Protein AF-A0A6V7XQP7-F1 (afdb_monomer)

InterPro domains:
  IPR001628 Zinc finger, nuclear hormone receptor-type [PF00105] (13-81)
  IPR001628 Zinc finger, nuclear hormone receptor-type [PR00047] (14-30)
  IPR001628 Zinc finger, nuclear hormone receptor-type [PR00047] (30-45)
  IPR001628 Zinc finger, nuclear hormone receptor-type [PR00047] (64-72)
  IPR001628 Zinc finger, nuclear hormone receptor-type [PR00047] (72-80)
  IPR001628 Zinc finger, nuclear hormone receptor-type [PS51030] (11-87)
  IPR001628 Zinc finger, nuclear hormone receptor-type [SM00399] (11-83)
  IPR013088 Zinc finger, NHR/GATA-type [G3DSA:3.30.50.10] (9-111)
  IPR051152 Caenorhabditis elegans Orphan Nuclear Receptors [PTHR45680] (12-118)

Mean predicted aligned error: 12.58 Å

Structure (mmCIF, N/CA/C/O backbone):
data_AF-A0A6V7XQP7-F1
#
_entry.id   AF-A0A6V7XQP7-F1
#
loop_
_atom_site.group_PDB
_atom_site.id
_atom_site.type_symbol
_atom_site.label_atom_id
_atom_site.label_alt_id
_atom_site.label_comp_id
_atom_site.label_asym_id
_atom_site.label_entity_id
_atom_site.label_seq_id
_atom_site.pdbx_PDB_ins_code
_atom_site.Cartn_x
_atom_site.Cartn_y
_atom_site.Cartn_z
_atom_site.occupancy
_atom_site.B_iso_or_equiv
_atom_site.auth_seq_id
_atom_site.auth_comp_id
_atom_site.auth_asym_id
_atom_site.auth_atom_id
_atom_site.pdbx_PDB_model_num
ATOM 1 N N . MET A 1 1 ? 4.198 11.825 -4.008 1.00 44.78 1 MET A N 1
ATOM 2 C CA . MET A 1 1 ? 3.614 10.582 -4.554 1.00 44.78 1 MET A CA 1
ATOM 3 C C . MET A 1 1 ? 2.099 10.702 -4.548 1.00 44.78 1 MET A C 1
ATOM 5 O O . MET A 1 1 ? 1.483 10.599 -3.492 1.00 44.78 1 MET A O 1
ATOM 9 N N . SER A 1 2 ? 1.508 11.013 -5.698 1.00 54.91 2 SER A N 1
ATOM 10 C CA . SER A 1 2 ? 0.067 10.902 -5.928 1.00 54.91 2 SER A CA 1
ATOM 11 C C . SER A 1 2 ? -0.255 9.431 -6.179 1.00 54.91 2 SER A C 1
ATOM 13 O O . SER A 1 2 ? 0.258 8.832 -7.117 1.00 54.91 2 SER A O 1
ATOM 15 N N . TYR A 1 3 ? -1.068 8.826 -5.320 1.00 63.38 3 TYR A N 1
ATOM 16 C CA . TYR A 1 3 ? -1.562 7.476 -5.567 1.00 63.38 3 TYR A CA 1
ATOM 17 C C . TYR A 1 3 ? -2.618 7.536 -6.674 1.00 63.38 3 TYR A C 1
ATOM 19 O O . TYR A 1 3 ? -3.531 8.362 -6.609 1.00 63.38 3 TYR A O 1
ATOM 27 N N . ILE A 1 4 ? -2.495 6.677 -7.685 1.00 72.31 4 ILE A N 1
ATOM 28 C CA . ILE A 1 4 ? -3.510 6.548 -8.734 1.00 72.31 4 ILE A CA 1
ATOM 29 C C . ILE A 1 4 ? -4.778 5.976 -8.090 1.00 72.31 4 ILE A C 1
ATOM 31 O O . ILE A 1 4 ? -4.751 4.930 -7.439 1.00 72.31 4 ILE A O 1
ATOM 35 N N . ILE A 1 5 ? -5.897 6.683 -8.243 1.00 76.69 5 ILE A N 1
ATOM 36 C CA . ILE A 1 5 ? -7.196 6.260 -7.717 1.00 76.69 5 ILE A CA 1
ATOM 37 C C . ILE A 1 5 ? -7.959 5.599 -8.857 1.00 76.69 5 ILE A C 1
ATOM 39 O O . ILE A 1 5 ? -8.250 6.246 -9.862 1.00 76.69 5 ILE A O 1
ATOM 43 N N . SER A 1 6 ? -8.306 4.320 -8.692 1.00 77.94 6 SER A N 1
ATOM 44 C CA . SER A 1 6 ? -9.186 3.635 -9.643 1.00 77.94 6 SER A CA 1
ATOM 45 C C . SER A 1 6 ? -10.523 4.387 -9.765 1.00 77.94 6 SER A C 1
ATOM 47 O O . SER A 1 6 ? -11.082 4.779 -8.731 1.00 77.94 6 SER A O 1
ATOM 49 N N . PRO A 1 7 ? -11.072 4.564 -10.986 1.00 79.81 7 PRO A N 1
ATOM 50 C CA . PRO A 1 7 ? -12.357 5.229 -11.206 1.00 79.81 7 PRO A CA 1
ATOM 51 C C . PRO A 1 7 ? -13.488 4.679 -10.330 1.00 79.81 7 PRO A C 1
ATOM 53 O O . PRO A 1 7 ? -14.307 5.452 -9.843 1.00 79.81 7 PRO A O 1
ATOM 56 N N . ALA A 1 8 ? -13.473 3.372 -10.044 1.00 81.94 8 ALA A N 1
ATOM 57 C CA . ALA A 1 8 ? -14.460 2.696 -9.200 1.00 81.94 8 ALA A CA 1
ATOM 58 C C . ALA A 1 8 ? -14.500 3.203 -7.745 1.00 81.94 8 ALA A C 1
ATOM 60 O O . ALA A 1 8 ? -15.489 2.999 -7.046 1.00 81.94 8 ALA A O 1
ATOM 61 N N . PHE A 1 9 ? -13.434 3.856 -7.272 1.00 85.44 9 PHE A N 1
ATOM 62 C CA . PHE A 1 9 ? -13.338 4.366 -5.902 1.00 85.44 9 PHE A CA 1
ATOM 63 C C . PHE A 1 9 ? -13.198 5.891 -5.833 1.00 85.44 9 PHE A C 1
ATOM 65 O O . PHE A 1 9 ? -13.038 6.446 -4.742 1.00 85.44 9 PHE A O 1
ATOM 72 N N . LYS A 1 10 ? -13.266 6.591 -6.971 1.00 88.88 10 LYS A N 1
ATOM 73 C CA . LYS A 1 10 ? -13.178 8.054 -7.025 1.00 88.88 10 LYS A CA 1
ATOM 74 C C . LYS A 1 10 ? -14.331 8.677 -6.227 1.00 88.88 10 LYS A C 1
ATOM 76 O O . LYS A 1 10 ? -15.484 8.312 -6.414 1.00 88.88 10 LYS A O 1
ATOM 81 N N . GLY A 1 11 ? -14.015 9.595 -5.312 1.00 88.69 11 GLY A N 1
ATOM 82 C CA . GLY A 1 11 ? -15.009 10.245 -4.449 1.00 88.69 11 GLY A CA 1
ATOM 83 C C . GLY A 1 11 ? -15.469 9.417 -3.243 1.00 88.69 11 GLY A C 1
ATOM 84 O O . GLY A 1 11 ? -16.194 9.936 -2.398 1.00 88.69 11 GLY A O 1
ATOM 85 N N . LEU A 1 12 ? -15.031 8.160 -3.106 1.00 94.69 12 LEU A N 1
ATOM 86 C CA . LEU A 1 12 ? -15.287 7.379 -1.896 1.00 94.69 12 LEU A CA 1
ATOM 87 C C . LEU A 1 12 ? -14.313 7.758 -0.780 1.00 94.69 12 LEU A C 1
ATOM 89 O O . LEU A 1 12 ? -13.109 7.898 -0.999 1.00 94.69 12 LEU A O 1
ATOM 93 N N . SER A 1 13 ? -14.826 7.837 0.445 1.00 96.44 13 SER A N 1
ATOM 94 C CA . SER A 1 13 ? -14.063 8.264 1.620 1.00 96.44 13 SER A CA 1
ATOM 95 C C . SER A 1 13 ? -13.672 7.096 2.522 1.00 96.44 13 SER A C 1
ATOM 97 O O . SER A 1 13 ? -14.399 6.121 2.698 1.00 96.44 13 SER A O 1
ATOM 99 N N . CYS A 1 14 ? -12.497 7.209 3.131 1.00 96.62 14 CYS A N 1
ATOM 100 C CA . CYS A 1 14 ? -11.980 6.281 4.123 1.00 96.62 14 CYS A CA 1
ATOM 101 C C . CYS A 1 14 ? -12.844 6.315 5.383 1.00 96.62 14 CYS A C 1
ATOM 103 O O . CYS A 1 14 ? -12.955 7.353 6.035 1.00 96.62 14 CYS A O 1
ATOM 105 N N . GLN A 1 15 ? -13.354 5.161 5.800 1.00 96.56 15 GLN A N 1
ATOM 106 C CA . GLN A 1 15 ? -14.220 5.044 6.977 1.00 96.56 15 GLN A CA 1
ATOM 107 C C . GLN A 1 15 ? -13.490 5.267 8.317 1.00 96.56 15 GLN A C 1
ATOM 109 O O . GLN A 1 15 ? -14.128 5.426 9.357 1.00 96.56 15 GLN A O 1
ATOM 114 N N . VAL A 1 16 ? -12.150 5.315 8.311 1.00 96.56 16 VAL A N 1
ATOM 115 C CA . VAL A 1 16 ? -11.340 5.623 9.504 1.00 96.56 16 VAL A CA 1
ATOM 116 C C . VAL A 1 16 ? -11.070 7.120 9.638 1.00 96.56 16 VAL A C 1
ATOM 118 O O . VAL A 1 16 ? -11.198 7.666 10.728 1.00 96.56 16 VAL A O 1
ATOM 121 N N . CYS A 1 17 ? -10.633 7.784 8.563 1.00 95.69 17 CYS A N 1
ATOM 122 C CA . CYS A 1 17 ? -10.099 9.151 8.634 1.00 95.69 17 CYS A CA 1
ATOM 123 C C . CYS A 1 17 ? -10.731 10.147 7.654 1.00 95.69 17 CYS A C 1
ATOM 125 O O . CYS A 1 17 ? -10.263 11.279 7.587 1.00 95.69 17 CYS A O 1
ATOM 127 N N . GLY A 1 18 ? -11.712 9.736 6.851 1.00 93.94 18 GLY A N 1
ATOM 128 C CA . GLY A 1 18 ? -12.412 10.596 5.894 1.00 93.94 18 GLY A CA 1
ATOM 129 C C . GLY A 1 18 ? -11.626 10.983 4.635 1.00 93.94 18 GLY A C 1
ATOM 130 O O . GLY A 1 18 ? -12.208 11.551 3.724 1.00 93.94 18 GLY A O 1
ATOM 131 N N . GLN A 1 19 ? -10.329 10.670 4.537 1.00 93.62 19 GLN A N 1
ATOM 132 C CA . GLN A 1 19 ? -9.544 10.919 3.317 1.00 93.62 19 GLN A CA 1
ATOM 133 C C . GLN A 1 19 ? -9.986 10.015 2.162 1.00 93.62 19 GLN A C 1
ATOM 135 O O . GLN A 1 19 ? -10.527 8.943 2.403 1.00 93.62 19 GLN A O 1
ATOM 140 N N . GLN A 1 20 ? -9.658 10.389 0.926 1.00 94.44 20 GLN A N 1
ATOM 141 C CA . GLN A 1 20 ? -9.924 9.593 -0.275 1.00 94.44 20 GLN A CA 1
ATOM 142 C C . GLN A 1 20 ? -9.527 8.110 -0.107 1.00 94.44 20 GLN A C 1
ATOM 144 O O . GLN A 1 20 ? -8.382 7.763 0.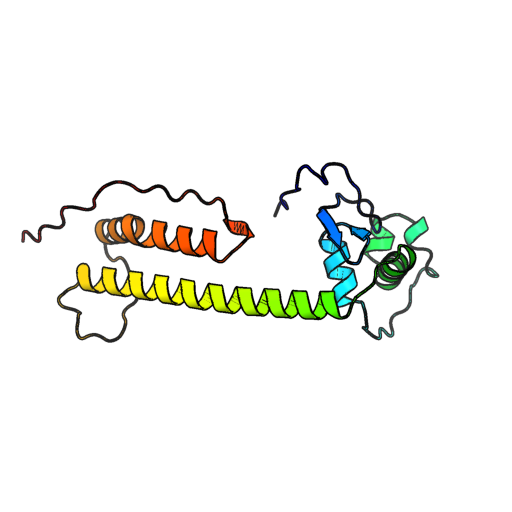218 1.00 94.44 20 GLN A O 1
ATOM 149 N N . SER A 1 21 ? -10.502 7.223 -0.301 1.00 94.06 21 SER A N 1
ATOM 150 C CA . SER A 1 21 ? -10.322 5.775 -0.268 1.00 94.06 21 SER A CA 1
ATOM 151 C C . SER A 1 21 ? -9.633 5.294 -1.543 1.00 94.06 21 SER A C 1
ATOM 153 O O . SER A 1 21 ? -9.757 5.892 -2.610 1.00 94.06 21 SER A O 1
ATOM 155 N N . HIS A 1 22 ? -8.886 4.201 -1.408 1.00 90.31 22 HIS A N 1
ATOM 156 C CA . HIS A 1 22 ? -8.202 3.529 -2.512 1.00 90.31 22 HIS A CA 1
ATOM 157 C C . HIS A 1 22 ? -8.742 2.102 -2.686 1.00 90.31 22 HIS A C 1
ATOM 159 O O . HIS A 1 22 ? -7.984 1.204 -3.047 1.00 90.31 22 HIS A O 1
ATOM 165 N N . GLY A 1 23 ? -9.994 1.861 -2.287 1.00 90.44 23 GLY A N 1
ATOM 166 C CA . GLY A 1 23 ? -10.635 0.546 -2.305 1.00 90.44 23 GLY A CA 1
ATOM 167 C C . GLY A 1 23 ? -10.827 -0.093 -0.928 1.00 90.44 23 GLY A C 1
ATOM 168 O O . GLY A 1 23 ? -10.514 0.494 0.117 1.00 90.44 23 GLY A O 1
ATOM 169 N N . ARG A 1 24 ? -11.382 -1.310 -0.949 1.00 91.19 24 ARG A N 1
ATOM 170 C CA . ARG A 1 24 ? -11.657 -2.126 0.239 1.00 91.19 24 ARG A CA 1
ATOM 171 C C . ARG A 1 24 ? -10.383 -2.861 0.675 1.00 91.19 24 ARG A C 1
ATOM 173 O O . ARG A 1 24 ? -9.726 -3.469 -0.159 1.00 91.19 24 ARG A O 1
ATOM 180 N N . ARG A 1 25 ? -10.016 -2.765 1.955 1.00 91.19 25 ARG A N 1
ATOM 181 C CA . ARG A 1 25 ? -8.902 -3.500 2.590 1.00 91.19 25 ARG A CA 1
ATOM 182 C C . ARG A 1 25 ? -9.294 -3.839 4.017 1.00 91.19 25 ARG A C 1
ATOM 184 O O . ARG A 1 25 ? -9.865 -2.962 4.673 1.00 91.19 25 ARG A O 1
ATOM 191 N N . PHE A 1 26 ? -8.976 -5.044 4.490 1.00 92.56 26 PHE A N 1
ATOM 192 C CA . PHE A 1 26 ? -9.409 -5.511 5.810 1.00 92.56 26 PHE A CA 1
ATOM 193 C C . PHE A 1 26 ? -10.927 -5.343 5.963 1.00 92.56 26 PHE A C 1
ATOM 195 O O . PHE A 1 26 ? -11.401 -4.707 6.902 1.00 92.56 26 PHE A O 1
ATOM 202 N N . ASP A 1 27 ? -11.670 -5.782 4.945 1.00 92.56 27 ASP A N 1
ATOM 203 C CA . ASP A 1 27 ? -13.131 -5.696 4.824 1.00 92.56 27 ASP A CA 1
ATOM 204 C C . ASP A 1 27 ? -13.774 -4.301 4.820 1.00 92.56 27 ASP A C 1
ATOM 206 O O . ASP A 1 27 ? -14.998 -4.204 4.732 1.00 92.56 27 ASP A O 1
ATOM 210 N N . VAL A 1 28 ? -13.014 -3.201 4.816 1.00 94.69 28 VAL A N 1
ATOM 211 C CA . VAL A 1 28 ? -13.588 -1.841 4.863 1.00 94.69 28 VAL A CA 1
ATOM 212 C C . VAL A 1 28 ? -13.023 -0.909 3.795 1.00 94.69 28 VAL A C 1
ATOM 214 O O . VAL A 1 28 ? -11.879 -1.040 3.357 1.00 94.69 28 VAL A O 1
ATOM 217 N N . LEU A 1 29 ? -13.811 0.091 3.386 1.00 95.56 29 LEU A N 1
ATOM 218 C CA . LEU A 1 29 ? -13.333 1.160 2.504 1.00 95.56 29 LEU A CA 1
ATOM 219 C C . LEU A 1 29 ? -12.364 2.064 3.267 1.00 95.56 29 LEU A C 1
ATOM 221 O O . LEU A 1 29 ? -12.748 2.785 4.193 1.00 95.56 29 LEU A O 1
ATOM 225 N N . CYS A 1 30 ? -11.090 2.053 2.878 1.00 95.81 30 CYS A N 1
ATOM 226 C CA . CYS A 1 30 ? -10.075 2.849 3.559 1.00 95.81 30 CYS A CA 1
ATOM 227 C C . CYS A 1 30 ? -9.023 3.436 2.613 1.00 95.81 30 CYS A C 1
ATOM 229 O O . CYS A 1 30 ? -8.928 3.089 1.434 1.00 95.81 30 CYS A O 1
ATOM 231 N N . CYS A 1 31 ? -8.258 4.401 3.122 1.00 95.31 31 CYS A N 1
ATOM 232 C CA . CYS A 1 31 ? -7.080 4.927 2.442 1.00 95.31 31 CYS A CA 1
ATOM 233 C C . CYS A 1 31 ? -5.851 4.056 2.747 1.00 95.31 31 CYS A C 1
ATOM 235 O O . CYS A 1 31 ? -5.771 3.437 3.815 1.00 95.31 31 CYS A O 1
ATOM 237 N N . LEU A 1 32 ? -4.861 4.067 1.847 1.00 92.50 32 LEU A N 1
ATOM 238 C CA . LEU A 1 32 ? -3.603 3.325 2.008 1.00 92.50 32 LEU A CA 1
ATOM 239 C C . LEU A 1 32 ? -2.909 3.590 3.361 1.00 92.50 32 LEU A C 1
ATOM 241 O O . LEU A 1 32 ? -2.541 2.627 4.038 1.00 92.50 32 LEU A O 1
ATOM 245 N N . PRO A 1 33 ? -2.821 4.845 3.859 1.00 94.50 33 PRO A N 1
ATOM 246 C CA . PRO A 1 33 ? -2.239 5.101 5.174 1.00 94.50 33 PRO A CA 1
ATOM 247 C C . PRO A 1 33 ? -2.986 4.456 6.347 1.00 94.50 33 PRO A C 1
ATOM 249 O O . PRO A 1 33 ? -2.362 4.152 7.362 1.00 94.50 33 PRO A O 1
ATOM 252 N N . CYS A 1 34 ? -4.315 4.298 6.274 1.00 96.25 34 CYS A N 1
ATOM 253 C CA . CYS A 1 34 ? -5.085 3.642 7.337 1.00 96.25 34 CYS A CA 1
ATOM 254 C C . CYS A 1 34 ? -4.955 2.122 7.281 1.00 96.25 34 CYS A C 1
ATOM 256 O O . CYS A 1 34 ? -4.808 1.519 8.340 1.00 96.25 34 CYS A O 1
ATOM 258 N N . ALA A 1 35 ? -4.913 1.533 6.085 1.00 93.44 35 ALA A N 1
ATOM 259 C CA . ALA A 1 35 ? -4.615 0.113 5.911 1.00 93.44 35 ALA A CA 1
ATOM 260 C C . ALA A 1 35 ? -3.223 -0.240 6.469 1.00 93.44 35 ALA A C 1
ATOM 262 O O . ALA A 1 35 ? -3.100 -1.076 7.362 1.00 93.44 35 ALA A O 1
ATOM 263 N N . ALA A 1 36 ? -2.182 0.490 6.052 1.00 92.75 36 ALA A N 1
ATOM 264 C CA . ALA A 1 36 ? -0.817 0.280 6.540 1.00 92.75 36 ALA A CA 1
ATOM 265 C C . ALA A 1 36 ? -0.661 0.576 8.044 1.00 92.75 36 ALA A C 1
ATOM 267 O O . ALA A 1 36 ? 0.212 0.028 8.720 1.00 92.75 36 ALA A O 1
ATOM 268 N N . PHE A 1 37 ? -1.474 1.483 8.592 1.00 95.25 37 PHE A N 1
ATOM 269 C CA . PHE A 1 37 ? -1.535 1.705 10.035 1.00 95.25 37 PHE A CA 1
ATOM 270 C C . PHE A 1 37 ? -2.150 0.501 10.760 1.00 95.25 37 PHE A C 1
ATOM 272 O O . PHE A 1 37 ? -1.563 0.038 11.735 1.00 95.25 37 PHE A O 1
ATOM 279 N N . PHE A 1 38 ? -3.296 0.001 10.287 1.00 94.69 38 PHE A N 1
ATOM 280 C CA . PHE A 1 38 ? -3.993 -1.131 10.890 1.00 94.69 38 PHE A CA 1
ATOM 281 C C . PHE A 1 38 ? -3.105 -2.374 10.923 1.00 94.69 38 PHE A C 1
ATOM 283 O O . PHE A 1 38 ? -2.890 -2.918 12.001 1.00 94.69 38 PHE A O 1
ATOM 290 N N . ARG A 1 39 ? -2.482 -2.731 9.793 1.00 91.12 39 ARG A N 1
ATOM 291 C CA . ARG A 1 39 ? -1.556 -3.868 9.698 1.00 91.12 39 ARG A CA 1
ATOM 292 C C . ARG A 1 39 ? -0.426 -3.810 10.725 1.00 91.12 39 ARG A C 1
ATOM 294 O O . ARG A 1 39 ? -0.184 -4.783 11.426 1.00 91.12 39 ARG A O 1
ATOM 301 N N . ARG A 1 40 ? 0.234 -2.654 10.862 1.00 90.19 40 ARG A N 1
ATOM 302 C CA . ARG A 1 40 ? 1.358 -2.471 11.803 1.00 90.19 40 ARG A CA 1
ATOM 303 C C . ARG A 1 40 ? 0.944 -2.462 13.272 1.00 90.19 40 ARG A C 1
ATOM 305 O O . ARG A 1 40 ? 1.782 -2.687 14.140 1.00 90.19 40 ARG A O 1
ATOM 312 N N . TYR A 1 41 ? -0.297 -2.086 13.563 1.00 90.44 41 TYR A N 1
ATOM 313 C CA . TYR A 1 41 ? -0.762 -1.918 14.937 1.00 90.44 41 TYR A CA 1
ATOM 314 C C . TYR A 1 41 ? -1.545 -3.130 15.448 1.00 90.44 41 TYR A C 1
ATOM 316 O O . TYR A 1 41 ? -1.559 -3.384 16.652 1.00 90.44 41 TYR A O 1
ATOM 324 N N . ASN A 1 42 ? -2.171 -3.889 14.550 1.00 86.94 42 ASN A N 1
ATOM 325 C CA . ASN A 1 42 ? -2.858 -5.127 14.875 1.00 86.94 42 ASN A CA 1
ATOM 326 C C . ASN A 1 42 ? -1.875 -6.131 15.504 1.00 86.94 42 ASN A C 1
ATOM 328 O O . ASN A 1 42 ? -0.809 -6.395 14.960 1.00 86.94 42 ASN A O 1
ATOM 332 N N . GLY A 1 43 ? -2.211 -6.657 16.683 1.00 79.00 43 GLY A N 1
ATOM 333 C CA . GLY A 1 43 ? -1.349 -7.575 17.443 1.00 79.00 43 GLY A CA 1
ATOM 334 C C . GLY A 1 43 ? -0.223 -6.916 18.256 1.00 79.00 43 GLY A C 1
ATOM 335 O O . GLY A 1 43 ? 0.389 -7.583 19.093 1.00 79.00 43 GLY A O 1
ATOM 336 N N . LEU A 1 44 ? 0.030 -5.610 18.101 1.00 82.62 44 LEU A N 1
ATOM 337 C CA . LEU A 1 44 ? 1.058 -4.920 18.879 1.00 82.62 44 LEU A CA 1
ATOM 338 C C . LEU A 1 44 ? 0.564 -4.626 20.305 1.00 82.62 44 LEU A C 1
ATOM 340 O O . LEU A 1 44 ? -0.332 -3.807 20.523 1.00 82.62 44 LEU A O 1
ATOM 344 N N . LYS A 1 45 ? 1.202 -5.233 21.311 1.00 73.81 45 LYS A N 1
ATOM 345 C CA . LYS A 1 45 ? 0.957 -4.910 22.726 1.00 73.81 45 LYS A CA 1
ATOM 346 C C . LYS A 1 45 ? 1.602 -3.564 23.072 1.00 73.81 45 LYS A C 1
ATOM 348 O O . LYS A 1 45 ? 2.777 -3.498 23.425 1.00 73.81 45 LYS A O 1
ATOM 353 N N . THR A 1 46 ? 0.856 -2.463 22.969 1.00 75.44 46 THR A N 1
ATOM 354 C CA . THR A 1 46 ? 1.350 -1.151 23.418 1.00 75.44 46 THR A CA 1
ATOM 355 C C . THR A 1 46 ? 1.076 -0.919 24.908 1.00 75.44 46 THR A C 1
ATOM 357 O O . THR A 1 46 ? -0.021 -1.174 25.393 1.00 75.44 46 THR A O 1
ATOM 360 N N . LYS A 1 47 ? 2.061 -0.381 25.640 1.00 75.88 47 LYS A N 1
ATOM 361 C CA . LYS A 1 47 ? 1.865 0.132 27.012 1.00 75.88 47 LYS A CA 1
ATOM 362 C C . LYS A 1 47 ? 1.325 1.567 27.036 1.00 75.88 47 LYS A C 1
ATOM 364 O O . LYS A 1 47 ? 0.917 2.062 28.085 1.00 75.88 47 LYS A O 1
ATOM 369 N N . ARG A 1 48 ? 1.360 2.275 25.898 1.00 80.44 48 ARG A N 1
ATOM 370 C CA . ARG A 1 48 ? 0.905 3.669 25.833 1.00 80.44 48 ARG A CA 1
ATOM 371 C C . ARG A 1 48 ? -0.619 3.712 25.927 1.00 80.44 48 ARG A C 1
ATOM 373 O O . ARG A 1 48 ? -1.298 2.872 25.344 1.00 80.44 48 ARG A O 1
ATOM 380 N N . ARG A 1 49 ? -1.140 4.717 26.638 1.00 87.75 49 ARG A N 1
ATOM 381 C CA . ARG A 1 49 ? -2.578 4.993 26.796 1.00 87.75 49 ARG A CA 1
ATOM 382 C C . ARG A 1 49 ? -2.963 6.296 26.101 1.00 87.75 49 ARG A C 1
ATOM 384 O O . ARG A 1 49 ? -2.114 7.145 25.831 1.00 87.75 49 ARG A O 1
ATOM 391 N N . CYS A 1 50 ? -4.242 6.434 25.760 1.00 92.25 50 CYS A N 1
ATOM 392 C CA . CYS A 1 50 ? -4.753 7.677 25.199 1.00 92.25 50 CYS A CA 1
ATOM 393 C C . CYS A 1 50 ? -4.708 8.760 26.282 1.00 92.25 50 CYS A C 1
ATOM 395 O O . CYS A 1 50 ? -5.213 8.541 27.376 1.00 92.25 50 CYS A O 1
ATOM 397 N N . GLN A 1 51 ? -4.153 9.929 25.963 1.00 92.06 51 GLN A N 1
ATOM 398 C CA . GLN A 1 51 ? -4.092 11.076 26.881 1.00 92.06 51 GLN A CA 1
ATOM 399 C C . GLN A 1 51 ? -5.400 11.885 26.936 1.00 92.06 51 GLN A C 1
ATOM 401 O O . GLN A 1 51 ? -5.486 12.856 27.670 1.00 92.06 51 GLN A O 1
ATOM 406 N N . ARG A 1 52 ? -6.407 11.523 26.131 1.00 92.12 52 ARG A N 1
ATOM 407 C CA . ARG A 1 52 ? -7.681 12.252 25.995 1.00 92.12 52 ARG A CA 1
ATOM 408 C C . ARG A 1 52 ? -8.883 11.327 26.153 1.00 92.12 52 ARG A C 1
ATOM 410 O O . ARG A 1 52 ? -9.826 11.392 25.370 1.00 92.12 52 ARG A O 1
ATOM 417 N N . GLU A 1 53 ? -8.784 10.378 27.083 1.00 91.81 53 GLU A N 1
ATOM 418 C CA . GLU A 1 53 ? -9.890 9.486 27.472 1.00 91.81 53 GLU A CA 1
ATOM 419 C C . GLU A 1 53 ? -10.556 8.733 26.306 1.00 91.81 53 GLU A C 1
ATOM 421 O O . GLU A 1 53 ? -11.748 8.446 26.319 1.00 91.81 53 GLU A O 1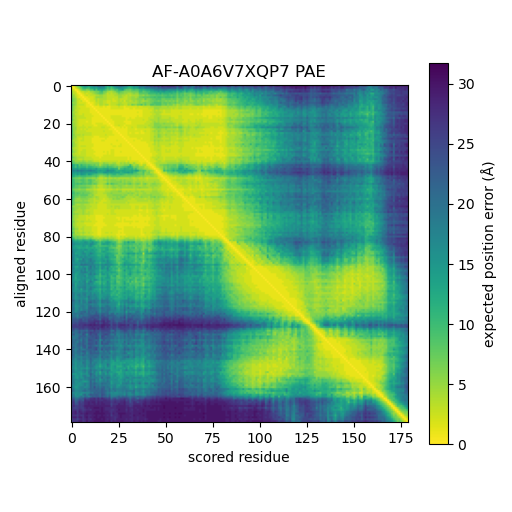
ATOM 426 N N . ASN A 1 54 ? -9.790 8.410 25.263 1.00 90.44 54 ASN A N 1
ATOM 427 C CA . ASN A 1 54 ? -10.288 7.779 24.038 1.00 90.44 54 ASN A CA 1
ATOM 428 C C . ASN A 1 54 ? -11.325 8.603 23.244 1.00 90.44 54 ASN A C 1
ATOM 430 O O . ASN A 1 54 ? -12.033 8.050 22.408 1.00 90.44 54 ASN A O 1
ATOM 434 N N . LYS A 1 55 ? -11.393 9.924 23.449 1.00 92.31 55 LYS A N 1
ATOM 435 C CA . LYS A 1 55 ? -12.339 10.834 22.777 1.00 92.31 55 LYS A CA 1
ATOM 436 C C . LYS A 1 55 ? -11.730 11.578 21.578 1.00 92.31 55 LYS A C 1
ATOM 438 O O . LYS A 1 55 ? -12.349 12.497 21.055 1.00 92.31 55 LYS A O 1
ATOM 443 N N . CYS A 1 56 ? -10.538 11.187 21.108 1.00 93.62 56 CYS A N 1
ATOM 444 C CA . CYS A 1 56 ? -9.831 11.888 20.023 1.00 93.62 56 CYS A CA 1
ATOM 445 C C . CYS A 1 56 ? -10.613 11.962 18.703 1.00 93.62 56 CYS A C 1
ATOM 447 O O . CYS A 1 56 ? -10.355 12.869 17.925 1.00 93.62 56 CYS A O 1
ATOM 449 N N . GLU A 1 57 ? -11.544 11.038 18.449 1.00 89.31 57 GLU A N 1
ATOM 450 C CA . GLU A 1 57 ? -12.417 11.081 17.268 1.00 89.31 57 GLU A CA 1
ATOM 451 C C . GLU A 1 57 ? -13.332 12.313 17.270 1.00 89.31 57 GLU A C 1
ATOM 453 O O . GLU A 1 57 ? -13.454 12.987 16.252 1.00 89.31 57 GLU A O 1
ATOM 458 N N . LYS A 1 58 ? -13.897 12.665 18.433 1.00 89.12 58 LYS A N 1
ATOM 459 C CA . LYS A 1 58 ? -14.802 13.816 18.593 1.00 89.12 58 LYS A CA 1
ATOM 460 C C . LYS A 1 58 ? -14.095 15.163 18.441 1.00 89.12 58 LYS A C 1
ATOM 462 O O . LYS A 1 58 ? -14.740 16.164 18.174 1.00 89.12 58 LYS A O 1
ATOM 467 N N . LEU A 1 59 ? -12.775 15.183 18.628 1.00 88.25 59 LEU A N 1
ATOM 468 C CA . LEU A 1 59 ? -11.953 16.390 18.516 1.00 88.25 59 LEU A CA 1
ATOM 469 C C . LEU A 1 59 ? -11.564 16.699 17.064 1.00 88.25 59 LEU A C 1
ATOM 471 O O . LEU A 1 59 ? -11.031 17.769 16.790 1.00 88.25 59 LEU A O 1
ATOM 475 N N . GLY A 1 60 ? -11.803 15.763 16.144 1.00 90.44 60 GLY A N 1
ATOM 476 C CA . GLY A 1 60 ? -11.500 15.906 14.727 1.00 90.44 60 GLY A CA 1
ATOM 477 C C . GLY A 1 60 ? -10.462 14.906 14.220 1.00 90.44 60 GLY A C 1
ATOM 478 O O . GLY A 1 60 ? -9.709 14.271 14.966 1.00 90.44 60 GLY A O 1
ATOM 479 N N . ILE A 1 61 ? -10.408 14.792 12.894 1.00 90.38 61 ILE A N 1
ATOM 480 C CA . ILE A 1 61 ? -9.615 13.789 12.171 1.00 90.38 61 ILE A CA 1
ATOM 481 C C . ILE A 1 61 ? -8.118 13.885 12.501 1.00 90.38 61 ILE A C 1
ATOM 483 O O . ILE A 1 61 ? -7.448 12.862 12.642 1.00 90.38 61 ILE A O 1
ATOM 487 N N . GLU A 1 62 ? -7.577 15.091 12.671 1.00 92.75 62 GLU A N 1
ATOM 488 C CA . GLU A 1 62 ? -6.151 15.282 12.958 1.00 92.75 62 GLU A CA 1
ATOM 489 C C . GLU A 1 62 ? -5.756 14.762 14.346 1.00 92.75 62 GLU A C 1
ATOM 491 O O . GLU A 1 62 ? -4.694 14.157 14.525 1.00 92.75 62 GLU A O 1
ATOM 496 N N . PHE A 1 63 ? -6.641 14.897 15.335 1.00 91.44 63 PHE A N 1
ATOM 497 C CA . PHE A 1 63 ? -6.426 14.321 16.660 1.00 91.44 63 PHE A CA 1
ATOM 498 C C . PHE A 1 63 ? -6.564 12.799 16.644 1.00 91.44 63 PHE A C 1
ATOM 500 O O . PHE A 1 63 ? -5.773 12.110 17.301 1.00 91.44 63 PHE A O 1
ATOM 507 N N . LEU A 1 64 ? -7.515 12.274 15.865 1.00 92.38 64 LEU A N 1
ATOM 508 C CA . LEU A 1 64 ? -7.674 10.841 15.640 1.00 92.38 64 LEU A CA 1
ATOM 509 C C . LEU A 1 64 ? -6.411 10.238 15.008 1.00 92.38 64 LEU A C 1
ATOM 511 O O . LEU A 1 64 ? -5.871 9.272 15.541 1.00 92.38 64 LEU A O 1
ATOM 515 N N . LYS A 1 65 ? -5.887 10.839 13.931 1.00 92.06 65 LYS A N 1
ATOM 516 C CA . LYS A 1 65 ? -4.679 10.371 13.226 1.00 92.06 65 LYS A CA 1
ATOM 517 C C . LYS A 1 65 ? -3.440 10.334 14.126 1.00 92.06 65 LYS A C 1
ATOM 519 O O . LYS A 1 65 ? -2.660 9.385 14.024 1.00 92.06 65 LYS A O 1
ATOM 524 N N . LYS A 1 66 ? -3.267 11.334 15.001 1.00 93.06 66 LYS A N 1
ATOM 525 C CA . LYS A 1 66 ? -2.130 11.435 15.940 1.00 93.06 66 LYS A CA 1
ATOM 526 C C . LYS A 1 66 ? -2.198 10.398 17.064 1.00 93.06 66 LYS A C 1
ATOM 528 O O . LYS A 1 66 ? -1.169 9.894 17.515 1.00 93.06 66 LYS A O 1
ATOM 533 N N . CYS A 1 67 ? -3.396 10.052 17.530 1.00 94.44 67 CYS A N 1
ATOM 534 C CA . CYS A 1 67 ? -3.564 9.089 18.611 1.00 94.44 67 CYS A CA 1
ATOM 535 C C . CYS A 1 67 ? -3.681 7.658 18.069 1.00 94.44 67 CYS A C 1
ATOM 537 O O . CYS A 1 67 ? -4.775 7.207 17.737 1.00 94.44 67 CYS A O 1
ATOM 539 N N . LYS A 1 68 ? -2.567 6.909 18.062 1.00 93.38 68 LYS A N 1
ATOM 540 C CA . LYS A 1 68 ? -2.529 5.510 17.582 1.00 93.38 68 LYS A CA 1
ATOM 541 C C . LYS A 1 68 ? -3.627 4.633 18.206 1.00 93.38 68 LYS A C 1
ATOM 543 O O . LYS A 1 68 ? -4.271 3.865 17.509 1.00 93.38 68 LYS A O 1
ATOM 548 N N . ILE A 1 69 ? -3.908 4.808 19.496 1.00 93.81 69 ILE A N 1
ATOM 549 C CA . ILE A 1 69 ? -4.913 4.007 20.211 1.00 93.81 69 ILE A CA 1
ATOM 550 C C . ILE A 1 69 ? -6.323 4.315 19.716 1.00 93.81 69 ILE A C 1
ATOM 552 O O . ILE A 1 69 ? -7.074 3.398 19.414 1.00 93.81 69 ILE A O 1
ATOM 556 N N . CYS A 1 70 ? -6.689 5.595 19.601 1.00 95.00 70 CYS A N 1
ATOM 557 C CA . CYS A 1 70 ? -8.015 5.968 19.103 1.00 95.00 70 CYS A CA 1
ATOM 558 C C . CYS A 1 70 ? -8.176 5.595 17.632 1.00 95.00 70 CYS A C 1
ATOM 560 O O . CYS A 1 70 ? -9.222 5.084 17.251 1.00 95.00 70 CYS A O 1
ATOM 562 N N . ARG A 1 71 ? -7.127 5.786 16.823 1.00 96.06 71 ARG A N 1
ATOM 563 C CA . ARG A 1 71 ? -7.127 5.382 15.417 1.00 96.06 71 ARG A CA 1
ATOM 564 C C . ARG A 1 71 ? -7.344 3.879 15.267 1.00 96.06 71 ARG A C 1
ATOM 566 O O . ARG A 1 71 ? -8.184 3.476 14.478 1.00 96.06 71 ARG A O 1
ATOM 573 N N . TYR A 1 72 ? -6.639 3.062 16.051 1.00 94.94 72 TYR A N 1
ATOM 574 C CA . TYR A 1 72 ? -6.798 1.608 16.021 1.00 94.94 72 TYR A CA 1
ATOM 575 C C . TYR A 1 72 ? -8.156 1.154 16.554 1.00 94.94 72 TYR A C 1
ATOM 577 O O . TYR A 1 72 ? -8.799 0.302 15.952 1.00 94.94 72 TYR A O 1
ATOM 585 N N . ARG A 1 73 ? -8.645 1.770 17.635 1.00 93.62 73 ARG A N 1
ATOM 586 C CA . ARG A 1 73 ? -10.006 1.519 18.123 1.00 93.62 73 ARG A CA 1
ATOM 587 C C . ARG A 1 73 ? -11.046 1.814 17.049 1.00 93.62 73 ARG A C 1
ATOM 589 O O . ARG A 1 73 ? -11.944 1.002 16.874 1.00 93.62 73 ARG A O 1
ATOM 596 N N . LYS A 1 74 ? -10.892 2.919 16.311 1.00 96.19 74 LYS A N 1
ATOM 597 C CA . LYS A 1 74 ? -11.762 3.244 15.179 1.00 96.19 74 LYS A CA 1
ATOM 598 C C . LYS A 1 74 ? -11.675 2.184 14.083 1.00 96.19 74 LYS A C 1
ATOM 600 O O . LYS A 1 74 ? -12.715 1.758 13.608 1.00 96.19 74 LYS A O 1
ATOM 605 N N . CYS A 1 75 ? -10.471 1.730 13.718 1.00 96.19 75 CYS A N 1
ATOM 606 C CA . CYS A 1 75 ? -10.279 0.634 12.759 1.00 96.19 75 CYS A CA 1
ATOM 607 C C . CYS A 1 75 ? -11.090 -0.613 13.146 1.00 96.19 75 CYS A C 1
ATOM 609 O O . CYS A 1 75 ? -11.881 -1.105 12.348 1.00 96.19 75 CYS A O 1
ATOM 611 N N . ILE A 1 76 ? -10.948 -1.086 14.386 1.00 95.12 76 ILE A N 1
ATOM 612 C CA . ILE A 1 76 ? -11.683 -2.262 14.872 1.00 95.12 76 ILE A CA 1
ATOM 613 C C . ILE A 1 76 ? -13.190 -1.987 14.939 1.00 95.12 76 ILE A C 1
ATOM 615 O O . ILE A 1 76 ? -13.985 -2.840 14.559 1.00 95.12 76 ILE A O 1
ATOM 619 N N . SER A 1 77 ? -13.605 -0.794 15.380 1.00 95.38 77 SER A N 1
ATOM 620 C CA . SER A 1 77 ? -15.027 -0.476 15.548 1.00 95.38 77 SER A CA 1
ATOM 621 C C . SER A 1 77 ? -15.788 -0.383 14.226 1.00 95.38 77 SER A C 1
ATOM 623 O O . SER A 1 77 ? -16.995 -0.582 14.222 1.00 95.38 77 SER A O 1
ATOM 625 N N . ILE A 1 78 ? -15.110 -0.059 13.119 1.00 96.31 78 ILE A N 1
ATOM 626 C CA . ILE A 1 78 ? -15.707 -0.100 11.774 1.00 96.31 78 ILE A CA 1
ATOM 627 C C . ILE A 1 78 ? -15.624 -1.490 11.129 1.00 96.31 78 ILE A C 1
ATOM 629 O O . ILE A 1 78 ? -16.052 -1.654 9.993 1.00 96.31 78 ILE A O 1
ATOM 633 N N . GLY A 1 79 ? -15.069 -2.479 11.834 1.00 94.88 79 GLY A N 1
ATOM 634 C CA . GLY A 1 79 ? -15.010 -3.860 11.373 1.00 94.88 79 GLY A CA 1
ATOM 635 C C . GLY A 1 79 ? -13.741 -4.244 10.617 1.00 94.88 79 GLY A C 1
ATOM 636 O O . GLY A 1 79 ? -13.773 -5.267 9.943 1.00 94.88 79 GLY A O 1
ATOM 637 N N . MET A 1 80 ? -12.633 -3.494 10.736 1.00 94.88 80 MET A N 1
ATOM 638 C CA . MET A 1 80 ? -11.353 -3.971 10.197 1.00 94.88 80 MET A CA 1
ATOM 639 C C . MET A 1 80 ? -10.942 -5.274 10.877 1.00 94.88 80 MET A C 1
ATOM 641 O O . MET A 1 80 ? -10.845 -5.338 12.107 1.00 94.88 80 MET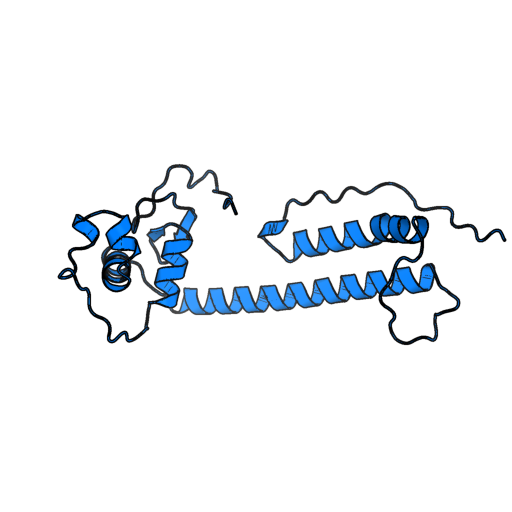 A O 1
ATOM 645 N N . LYS A 1 81 ? -10.664 -6.297 10.073 1.00 91.44 81 LYS A N 1
ATOM 646 C CA . LYS A 1 81 ? -10.219 -7.615 10.530 1.00 91.44 81 LYS A CA 1
ATOM 647 C C . LYS A 1 81 ? -8.967 -8.006 9.767 1.00 91.44 81 LYS A C 1
ATOM 649 O O . LYS A 1 81 ? -8.854 -7.722 8.587 1.00 91.44 81 LYS A O 1
ATOM 654 N N . MET A 1 82 ? -8.025 -8.623 10.473 1.00 87.31 82 MET A N 1
ATOM 655 C CA . MET A 1 82 ? -6.893 -9.290 9.841 1.00 87.31 82 MET A CA 1
ATOM 656 C C . MET A 1 82 ? -7.276 -10.758 9.693 1.00 87.31 82 MET A C 1
ATOM 658 O O . MET A 1 82 ? -7.320 -11.477 10.696 1.00 87.31 82 MET A O 1
ATOM 662 N N . THR A 1 83 ? -7.599 -11.194 8.481 1.00 81.56 83 THR A N 1
ATOM 663 C CA . THR A 1 83 ? -7.792 -12.624 8.224 1.00 81.56 83 THR A CA 1
ATOM 664 C C . THR A 1 83 ? -6.431 -13.318 8.115 1.00 81.56 83 THR A C 1
ATOM 666 O O . THR A 1 83 ? -5.422 -12.702 7.764 1.00 81.56 83 THR A O 1
ATOM 669 N N . LYS A 1 84 ? -6.366 -14.610 8.472 1.00 71.50 84 LYS A N 1
ATOM 670 C CA . LYS A 1 84 ? -5.136 -15.401 8.276 1.00 71.50 84 LYS A CA 1
ATOM 671 C C . LYS A 1 84 ? -4.769 -15.460 6.794 1.00 71.50 84 LYS A C 1
ATOM 673 O O . LYS A 1 84 ? -3.591 -15.383 6.465 1.00 71.50 84 LYS A O 1
ATOM 678 N N . ASP A 1 85 ? -5.785 -15.521 5.942 1.00 73.62 85 ASP A N 1
ATOM 679 C CA . ASP A 1 85 ? -5.629 -15.586 4.497 1.00 73.62 85 ASP A CA 1
ATOM 680 C C . ASP A 1 85 ? -5.046 -14.286 3.943 1.00 73.62 85 ASP A C 1
ATOM 682 O O . ASP A 1 85 ? -4.082 -14.358 3.200 1.00 73.62 85 ASP A O 1
ATOM 686 N N . GLU A 1 86 ? -5.511 -13.103 4.367 1.00 72.50 86 GLU A N 1
ATOM 687 C CA . GLU A 1 86 ? -4.904 -11.823 3.952 1.00 72.50 86 GLU A CA 1
ATOM 688 C C . GLU A 1 86 ? -3.421 -11.735 4.324 1.00 72.50 86 GLU A C 1
ATOM 690 O O . GLU A 1 86 ? -2.623 -11.250 3.528 1.00 72.50 86 GLU A O 1
ATOM 695 N N . LYS A 1 87 ? -3.032 -12.232 5.506 1.00 71.50 87 LYS A N 1
ATOM 696 C CA . LYS A 1 87 ? -1.625 -12.220 5.922 1.00 71.50 87 LYS A CA 1
ATOM 697 C C . LYS A 1 87 ? -0.767 -13.152 5.055 1.00 71.50 87 LYS A C 1
ATOM 699 O O . LYS A 1 87 ? 0.309 -12.758 4.628 1.00 71.50 87 LYS A O 1
ATOM 704 N N . ILE A 1 88 ? -1.261 -14.360 4.780 1.00 78.69 88 ILE A N 1
ATOM 705 C CA . ILE A 1 88 ? -0.571 -15.349 3.938 1.00 78.69 88 ILE A CA 1
ATOM 706 C C . ILE A 1 88 ? -0.525 -14.885 2.476 1.00 78.69 88 ILE A C 1
ATOM 708 O O . ILE A 1 88 ? 0.477 -15.090 1.802 1.00 78.69 88 ILE A O 1
ATOM 712 N N . LEU A 1 89 ? -1.602 -14.278 1.975 1.00 74.81 89 LEU A N 1
ATOM 713 C CA . LEU A 1 89 ? -1.676 -13.735 0.622 1.00 74.81 89 LEU A CA 1
ATOM 714 C C . LEU A 1 89 ? -0.713 -12.557 0.450 1.00 74.81 89 LEU A C 1
ATOM 716 O O . LEU A 1 89 ? -0.006 -12.534 -0.547 1.00 74.81 89 LEU A O 1
ATOM 720 N N . GLU A 1 90 ? -0.625 -11.633 1.416 1.00 70.94 90 GLU A N 1
ATOM 721 C CA . GLU A 1 90 ? 0.364 -10.543 1.377 1.00 70.94 90 GLU A CA 1
ATOM 722 C C . GLU A 1 90 ? 1.803 -11.093 1.398 1.00 70.94 90 GLU A C 1
ATOM 724 O O . GLU A 1 90 ? 2.606 -10.697 0.559 1.00 70.94 90 GLU A O 1
ATOM 729 N N . GLU A 1 91 ? 2.119 -12.038 2.294 1.00 77.56 91 GLU A N 1
ATOM 730 C CA . GLU A 1 91 ? 3.454 -12.660 2.368 1.00 77.56 91 GLU A CA 1
ATOM 731 C C . GLU A 1 91 ? 3.819 -13.371 1.050 1.00 77.56 91 GLU A C 1
ATOM 733 O O . GLU A 1 91 ? 4.913 -13.174 0.524 1.00 77.56 91 GLU A O 1
ATOM 738 N N . LYS A 1 92 ? 2.881 -14.121 0.457 1.00 77.94 92 LYS A N 1
ATOM 739 C CA . LYS A 1 92 ? 3.077 -14.785 -0.843 1.00 77.94 92 LYS A CA 1
ATOM 740 C C . LYS A 1 92 ? 3.189 -13.806 -2.010 1.00 77.94 92 LYS A C 1
ATOM 742 O O . LYS A 1 92 ? 3.945 -14.064 -2.942 1.00 77.94 92 LYS A O 1
ATOM 747 N N . GLU A 1 93 ? 2.425 -12.715 -2.001 1.00 79.69 93 GLU A N 1
ATOM 748 C CA . GLU A 1 93 ? 2.520 -11.676 -3.030 1.00 79.69 93 GLU A CA 1
ATOM 749 C C . GLU A 1 93 ? 3.867 -10.947 -2.968 1.00 79.69 93 GLU A C 1
ATOM 751 O O . GLU A 1 93 ? 4.446 -10.676 -4.019 1.00 79.69 93 GLU A O 1
ATOM 756 N N . GLU A 1 94 ? 4.378 -10.650 -1.769 1.00 78.94 94 GLU A N 1
ATOM 757 C CA . GLU A 1 94 ? 5.700 -10.040 -1.577 1.00 78.94 94 GLU A CA 1
ATOM 758 C C . GLU A 1 94 ? 6.829 -10.991 -1.999 1.00 78.94 94 GLU A C 1
ATOM 760 O O . GLU A 1 94 ? 7.740 -10.576 -2.716 1.00 78.94 94 GLU A O 1
ATOM 765 N N . GLU A 1 95 ? 6.745 -12.268 -1.617 1.00 81.81 95 GLU A N 1
ATOM 766 C CA . GLU A 1 95 ? 7.720 -13.296 -1.997 1.00 81.81 95 GLU A CA 1
ATOM 767 C C . GLU A 1 95 ? 7.733 -13.529 -3.515 1.00 81.81 95 GLU A C 1
ATOM 769 O O . GLU A 1 95 ? 8.792 -13.499 -4.142 1.00 81.81 95 GLU A O 1
ATOM 774 N N . SER A 1 96 ? 6.556 -13.659 -4.136 1.00 83.81 96 SER A N 1
ATOM 775 C CA . SER A 1 96 ? 6.437 -13.802 -5.591 1.00 83.81 96 SER A CA 1
ATOM 776 C C . SER A 1 96 ? 6.925 -12.561 -6.339 1.00 83.81 96 SER A C 1
ATOM 778 O O . SER A 1 96 ? 7.582 -12.697 -7.368 1.00 83.81 96 SER A O 1
ATOM 780 N N . PHE A 1 97 ? 6.640 -11.355 -5.838 1.00 86.38 97 PHE A N 1
ATOM 781 C CA . PHE A 1 97 ? 7.165 -10.122 -6.425 1.00 86.38 97 PHE A CA 1
ATOM 782 C C . PHE A 1 97 ? 8.692 -10.095 -6.393 1.00 86.38 97 PHE A C 1
ATOM 784 O O . PHE A 1 97 ? 9.310 -9.805 -7.415 1.00 86.38 97 PHE A O 1
ATOM 791 N N . LEU A 1 98 ? 9.296 -10.391 -5.236 1.00 85.81 98 LEU A N 1
ATOM 792 C CA . LEU A 1 98 ? 10.745 -10.340 -5.083 1.00 85.81 98 LEU A CA 1
ATOM 793 C C . LEU A 1 98 ? 11.426 -11.355 -6.004 1.00 85.81 98 LEU A C 1
ATOM 795 O O . LEU A 1 98 ? 12.400 -11.002 -6.662 1.00 85.81 98 LEU A O 1
ATOM 799 N N . GLN A 1 99 ? 10.873 -12.564 -6.106 1.00 87.50 99 GLN A N 1
ATOM 800 C CA . GLN A 1 99 ? 11.377 -13.595 -7.008 1.00 87.50 99 GLN A CA 1
ATOM 801 C C . GLN A 1 99 ? 11.312 -13.148 -8.477 1.00 87.50 99 GLN A C 1
ATOM 803 O O . GLN A 1 99 ? 12.333 -13.137 -9.161 1.00 87.50 99 GLN A O 1
ATOM 808 N N . ASN A 1 100 ? 10.151 -12.668 -8.935 1.00 85.88 100 ASN A N 1
ATOM 809 C CA . ASN A 1 100 ? 9.981 -12.178 -10.308 1.00 85.88 100 ASN A CA 1
ATOM 810 C C . ASN A 1 100 ? 10.882 -10.966 -10.612 1.00 85.88 100 ASN A C 1
ATOM 812 O O . ASN A 1 100 ? 11.324 -10.767 -11.743 1.00 85.88 100 ASN A O 1
ATOM 816 N N . PHE A 1 101 ? 11.135 -10.112 -9.615 1.00 89.06 101 PHE A N 1
ATOM 817 C CA . PHE A 1 101 ? 12.029 -8.968 -9.768 1.00 89.06 101 PHE A CA 1
ATOM 818 C C . PHE A 1 101 ? 13.492 -9.400 -9.892 1.00 89.06 101 PHE A C 1
ATOM 820 O O . PHE A 1 101 ? 14.199 -8.862 -10.740 1.00 89.06 101 PHE A O 1
ATOM 827 N N . ILE A 1 102 ? 13.937 -10.363 -9.078 1.00 89.44 102 ILE A N 1
ATOM 828 C CA . ILE A 1 102 ? 15.293 -10.921 -9.159 1.00 89.44 102 ILE A CA 1
ATOM 829 C C . ILE A 1 102 ? 15.527 -11.520 -10.545 1.00 89.44 102 ILE A C 1
ATOM 831 O O . ILE A 1 102 ? 16.489 -11.134 -11.201 1.00 89.44 102 ILE A O 1
ATOM 835 N N . GLU A 1 103 ? 14.617 -12.370 -11.020 1.00 89.75 103 GLU A N 1
ATOM 836 C CA . GLU A 1 103 ? 14.722 -13.010 -12.338 1.00 89.75 103 GLU A CA 1
ATOM 837 C C . GLU A 1 103 ? 14.819 -11.972 -13.465 1.00 89.75 103 GLU A C 1
ATOM 839 O O . GLU A 1 103 ? 15.747 -11.998 -14.274 1.00 89.75 103 GLU A O 1
ATOM 844 N N . ALA A 1 104 ? 13.930 -10.976 -13.471 1.00 88.00 104 ALA A N 1
ATOM 845 C CA . ALA A 1 104 ? 13.958 -9.932 -14.492 1.00 88.00 104 ALA A CA 1
ATOM 846 C C . ALA A 1 104 ? 15.211 -9.035 -14.400 1.00 88.00 104 ALA A C 1
ATOM 848 O O . ALA A 1 104 ? 15.710 -8.537 -15.414 1.00 88.00 104 ALA A O 1
ATOM 849 N N . TYR A 1 105 ? 15.745 -8.815 -13.195 1.00 87.88 105 TYR A N 1
ATOM 850 C CA . TYR A 1 105 ? 16.994 -8.080 -13.008 1.00 87.88 105 TYR A CA 1
ATOM 851 C C . TYR A 1 105 ? 18.210 -8.882 -13.495 1.00 87.88 105 TYR A C 1
ATOM 853 O O . TYR A 1 105 ? 19.092 -8.314 -14.137 1.00 87.88 105 TYR A O 1
ATOM 861 N N . GLU A 1 106 ? 18.251 -10.193 -13.251 1.00 88.56 106 GLU A N 1
ATOM 862 C CA . GLU A 1 106 ? 19.289 -11.089 -13.776 1.00 88.56 106 GLU A CA 1
ATOM 863 C C . GLU A 1 106 ? 19.286 -11.123 -15.312 1.00 88.56 106 GLU A C 1
ATOM 865 O O . GLU A 1 106 ? 20.348 -11.056 -15.942 1.00 88.56 106 GLU A O 1
ATOM 870 N N . GLU A 1 107 ? 18.103 -11.137 -15.932 1.00 87.75 107 GLU A N 1
ATOM 871 C CA . GLU A 1 107 ? 17.954 -11.008 -17.385 1.00 87.75 107 GLU A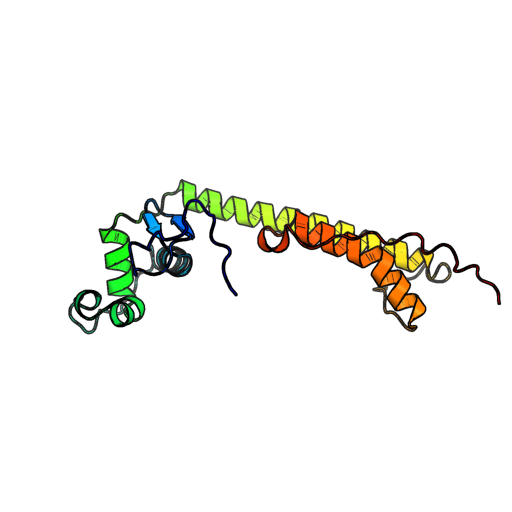 CA 1
ATOM 872 C C . GLU A 1 107 ? 18.487 -9.665 -17.897 1.00 87.75 107 GLU A C 1
ATOM 874 O O . GLU A 1 107 ? 19.247 -9.624 -18.870 1.00 87.75 10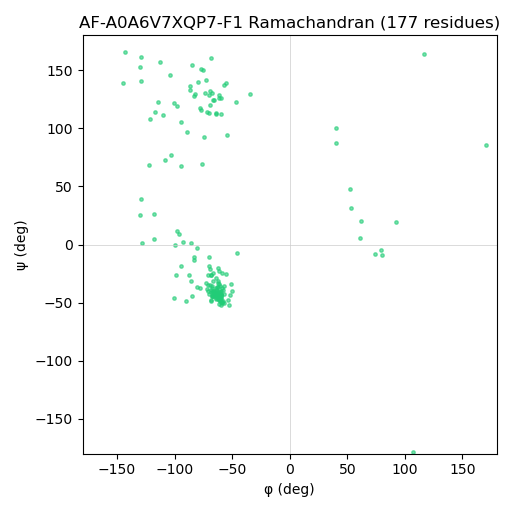7 GLU A O 1
ATOM 879 N N . TYR A 1 108 ? 18.153 -8.565 -17.216 1.00 87.12 108 TYR A N 1
ATOM 880 C CA . TYR A 1 108 ? 18.661 -7.236 -17.551 1.00 87.12 108 TYR A CA 1
ATOM 881 C C . TYR A 1 108 ? 20.191 -7.157 -17.446 1.00 87.12 108 TYR A C 1
ATOM 883 O O . TYR A 1 108 ? 20.849 -6.662 -18.361 1.00 87.12 108 TYR A O 1
ATOM 891 N N . VAL A 1 109 ? 20.782 -7.683 -16.370 1.00 84.50 109 VAL A N 1
ATOM 892 C CA . VAL A 1 109 ? 22.243 -7.725 -16.194 1.00 84.50 109 VAL A CA 1
ATOM 893 C C . VAL A 1 109 ? 22.900 -8.567 -17.289 1.00 84.50 109 VAL A C 1
ATOM 895 O O . VAL A 1 109 ? 23.896 -8.146 -17.877 1.00 84.50 109 VAL A O 1
ATOM 898 N N . THR A 1 110 ? 22.317 -9.718 -17.627 1.00 84.62 110 THR A N 1
ATOM 899 C CA . THR A 1 110 ? 22.793 -10.569 -18.727 1.00 84.62 110 THR A CA 1
ATOM 900 C C . THR A 1 110 ? 22.744 -9.827 -20.064 1.00 84.62 110 THR A C 1
ATOM 902 O O . THR A 1 110 ? 23.673 -9.921 -20.869 1.00 84.62 110 THR A O 1
ATOM 905 N N . PHE A 1 111 ? 21.682 -9.057 -20.309 1.00 84.88 111 PHE A N 1
ATOM 906 C CA . PHE A 1 111 ? 21.565 -8.211 -21.493 1.00 84.88 111 PHE A CA 1
ATOM 907 C C . PHE A 1 111 ? 22.673 -7.147 -21.539 1.00 84.88 111 PHE A C 1
ATOM 909 O O . PHE A 1 111 ? 23.343 -7.005 -22.563 1.00 84.88 111 PHE A O 1
ATOM 916 N N . GLN A 1 112 ? 22.929 -6.456 -20.423 1.00 82.44 112 GLN A N 1
ATOM 917 C CA . GLN A 1 112 ? 24.013 -5.474 -20.331 1.00 82.44 112 GLN A CA 1
ATOM 918 C C . GLN A 1 112 ? 25.389 -6.094 -20.600 1.00 82.44 112 GLN A C 1
ATOM 920 O O . GLN A 1 112 ? 26.190 -5.510 -21.328 1.00 82.44 112 GLN A O 1
ATOM 925 N N . GLN A 1 113 ? 25.664 -7.279 -20.047 1.00 81.06 113 GLN A N 1
ATOM 926 C CA . GLN A 1 113 ? 26.927 -7.991 -20.266 1.00 81.06 113 GLN A CA 1
ATOM 927 C C . GLN A 1 113 ? 27.118 -8.365 -21.739 1.00 81.06 113 GLN A C 1
ATOM 929 O O . GLN A 1 113 ? 28.195 -8.153 -22.293 1.00 81.06 113 GLN A O 1
ATOM 934 N N . LYS A 1 114 ? 26.069 -8.866 -22.404 1.00 83.56 114 LYS A N 1
ATOM 935 C CA . LYS A 1 114 ? 26.108 -9.158 -23.847 1.00 83.56 114 LYS A CA 1
ATOM 936 C C . LYS A 1 114 ? 26.410 -7.904 -24.662 1.00 83.56 114 LYS A C 1
ATOM 938 O O . LYS A 1 114 ? 27.255 -7.948 -25.551 1.00 83.56 114 LYS A O 1
ATOM 943 N N . LEU A 1 115 ? 25.759 -6.784 -24.342 1.00 82.00 115 LEU A N 1
ATOM 944 C CA . LEU A 1 115 ? 26.026 -5.515 -25.016 1.00 82.00 115 LEU A CA 1
ATOM 945 C C . LEU A 1 115 ? 27.473 -5.052 -24.798 1.00 82.00 115 LEU A C 1
ATOM 947 O O . LEU A 1 115 ? 28.121 -4.634 -25.752 1.00 82.00 115 LEU A O 1
ATOM 951 N N . PHE A 1 116 ? 27.997 -5.170 -23.575 1.00 80.94 116 PHE A N 1
ATOM 952 C CA . PHE A 1 116 ? 29.385 -4.828 -23.265 1.00 80.94 116 PHE A CA 1
ATOM 953 C C . PHE A 1 116 ? 30.373 -5.613 -24.136 1.00 80.94 116 PHE A C 1
ATOM 955 O O . PHE A 1 116 ? 31.220 -5.001 -24.777 1.00 80.94 116 PHE A O 1
ATOM 962 N N . PHE A 1 117 ? 30.242 -6.939 -24.230 1.00 79.69 117 PHE A N 1
ATOM 963 C CA . PHE A 1 117 ? 31.141 -7.749 -25.063 1.00 79.69 117 PHE A CA 1
ATOM 964 C C . PHE A 1 117 ? 30.960 -7.512 -26.568 1.00 79.69 117 PHE A C 1
ATOM 966 O O . PHE A 1 117 ? 31.917 -7.672 -27.319 1.00 79.69 117 PHE A O 1
ATOM 973 N N . ASN A 1 118 ? 29.771 -7.094 -27.014 1.00 79.75 118 ASN A N 1
ATOM 974 C CA . ASN A 1 118 ? 29.557 -6.679 -28.403 1.00 79.75 118 ASN A CA 1
ATOM 975 C C . ASN A 1 118 ? 30.268 -5.356 -28.732 1.00 79.75 118 ASN A C 1
ATOM 977 O O . ASN A 1 118 ? 30.730 -5.183 -29.856 1.00 79.75 118 ASN A O 1
ATOM 981 N N . ILE A 1 119 ? 30.343 -4.427 -27.773 1.00 78.00 119 ILE A N 1
ATOM 982 C CA . ILE A 1 119 ? 31.027 -3.134 -27.937 1.00 78.00 119 ILE A CA 1
ATOM 983 C C . ILE A 1 119 ? 32.546 -3.283 -27.752 1.00 78.00 119 ILE A C 1
ATOM 985 O O . ILE A 1 119 ? 33.305 -2.634 -28.464 1.00 78.00 119 ILE A O 1
ATOM 989 N N . TYR A 1 120 ? 32.980 -4.148 -26.831 1.00 77.81 120 TYR A N 1
ATOM 990 C CA . TYR A 1 120 ? 34.385 -4.384 -26.477 1.00 77.81 120 TYR A CA 1
ATOM 991 C C . TYR A 1 120 ? 34.773 -5.861 -26.670 1.00 77.81 120 TYR A C 1
ATOM 993 O O . TYR A 1 120 ? 35.014 -6.580 -25.686 1.00 77.81 120 TYR A O 1
ATOM 1001 N N . PRO A 1 121 ? 34.823 -6.364 -27.916 1.00 78.81 121 PRO A N 1
ATOM 1002 C CA . PRO A 1 121 ? 35.154 -7.764 -28.192 1.00 78.81 121 PRO A CA 1
ATOM 1003 C C . PRO A 1 121 ? 36.562 -8.151 -27.710 1.00 78.81 121 PRO A C 1
ATOM 1005 O O . PRO A 1 121 ? 36.834 -9.316 -27.427 1.00 78.81 121 PRO A O 1
ATOM 1008 N N . GLU A 1 122 ? 37.468 -7.189 -27.552 1.00 81.06 122 GLU A N 1
ATOM 1009 C CA . GLU A 1 122 ? 38.808 -7.394 -27.004 1.00 81.06 122 GLU A CA 1
ATOM 1010 C C . GLU A 1 122 ? 38.814 -7.710 -25.496 1.00 81.06 122 GLU A C 1
ATOM 1012 O O . GLU A 1 122 ? 39.783 -8.273 -24.986 1.00 81.06 122 GLU A O 1
ATOM 1017 N N . LYS A 1 123 ? 37.728 -7.400 -24.773 1.00 75.50 123 LYS A N 1
ATOM 1018 C CA . LYS A 1 123 ? 37.605 -7.592 -23.315 1.00 75.50 123 LYS A CA 1
ATOM 1019 C C . LYS A 1 123 ? 36.902 -8.896 -22.917 1.00 75.50 123 LYS A C 1
ATOM 1021 O O . LYS A 1 123 ? 36.637 -9.104 -21.737 1.00 75.50 123 LYS A O 1
ATOM 1026 N N . VAL A 1 124 ? 36.645 -9.804 -23.864 1.00 71.56 124 VAL A N 1
ATOM 1027 C CA . VAL A 1 124 ? 35.877 -11.059 -23.674 1.00 71.56 124 VAL A CA 1
ATOM 1028 C C . VAL A 1 124 ? 36.405 -11.971 -22.553 1.00 71.56 124 VAL A C 1
ATOM 1030 O O . VAL A 1 124 ? 35.630 -12.712 -21.954 1.00 71.56 124 VAL A O 1
ATOM 1033 N N . TYR A 1 125 ? 37.694 -11.894 -22.210 1.00 74.44 125 TYR A N 1
ATOM 1034 C CA . TYR A 1 125 ? 38.299 -12.704 -21.140 1.00 74.44 125 TYR A CA 1
ATOM 1035 C C . TYR A 1 125 ? 38.313 -12.031 -19.753 1.00 74.44 125 TYR A C 1
ATOM 1037 O O . TYR A 1 125 ? 38.846 -12.606 -18.804 1.00 74.44 125 TYR A O 1
ATOM 1045 N N . GLN A 1 126 ? 37.752 -10.827 -19.603 1.00 69.38 126 GLN A N 1
ATOM 1046 C CA . GLN A 1 126 ? 37.654 -10.144 -18.309 1.00 69.38 126 GLN A CA 1
ATOM 1047 C C . GLN A 1 126 ? 36.381 -10.567 -17.560 1.00 69.38 126 GLN A C 1
ATOM 1049 O O . GLN A 1 126 ? 35.284 -10.577 -18.117 1.00 69.38 126 GLN A O 1
ATOM 1054 N N . GLN A 1 127 ? 36.507 -10.903 -16.271 1.00 59.75 127 GLN A N 1
ATOM 1055 C CA . GLN A 1 127 ? 35.350 -11.201 -15.423 1.00 59.75 127 GLN A CA 1
ATOM 1056 C C . GLN A 1 127 ? 34.576 -9.915 -15.101 1.00 59.75 127 GLN A C 1
ATOM 1058 O O . GLN A 1 127 ? 35.086 -9.041 -14.409 1.00 59.75 127 GLN A O 1
ATOM 1063 N N . ALA A 1 128 ? 33.345 -9.853 -15.619 1.00 60.03 128 ALA A N 1
ATOM 1064 C CA . ALA A 1 128 ? 32.260 -8.922 -15.302 1.00 60.03 128 ALA A CA 1
ATOM 1065 C C . ALA A 1 128 ? 32.676 -7.456 -15.072 1.00 60.03 128 ALA A C 1
ATOM 1067 O O . ALA A 1 128 ? 32.845 -7.004 -13.941 1.00 60.03 128 ALA A O 1
ATOM 1068 N N . LEU A 1 129 ? 32.732 -6.682 -16.156 1.00 61.88 129 LEU A N 1
ATOM 1069 C CA . LEU A 1 129 ? 32.749 -5.225 -16.081 1.00 61.88 129 LEU A CA 1
ATOM 1070 C C . LEU A 1 129 ? 31.349 -4.701 -16.383 1.00 61.88 129 LEU A C 1
ATOM 1072 O O . LEU A 1 129 ? 30.770 -4.977 -17.432 1.00 61.88 129 LEU A O 1
ATOM 1076 N N . PHE A 1 130 ? 30.794 -3.953 -15.435 1.00 63.88 130 PHE A N 1
ATOM 1077 C CA . PHE A 1 130 ? 29.629 -3.124 -15.701 1.00 63.88 130 PHE A CA 1
ATOM 1078 C C . PHE A 1 130 ? 29.951 -2.201 -16.878 1.00 63.88 130 PHE A C 1
ATOM 1080 O O . PHE A 1 130 ? 31.056 -1.663 -16.961 1.00 63.88 130 PHE A O 1
ATOM 1087 N N . PHE A 1 131 ? 28.993 -2.015 -17.784 1.00 67.31 131 PHE A N 1
ATOM 1088 C CA . PHE A 1 131 ? 29.157 -1.049 -18.858 1.00 67.31 131 PHE A CA 1
ATOM 1089 C C . PHE A 1 131 ? 29.267 0.359 -18.258 1.00 67.31 131 PHE A C 1
ATOM 1091 O O . PHE A 1 131 ? 28.303 0.873 -17.689 1.00 67.31 131 PHE A O 1
ATOM 1098 N N . ILE A 1 132 ? 30.449 0.965 -18.370 1.00 71.56 132 ILE A N 1
ATOM 1099 C CA . ILE A 1 132 ? 30.702 2.357 -18.001 1.00 71.56 132 ILE A CA 1
ATOM 1100 C C . ILE A 1 132 ? 30.933 3.110 -19.314 1.00 71.56 132 ILE A C 1
ATOM 1102 O O . ILE A 1 132 ? 31.927 2.838 -19.987 1.00 71.56 132 ILE A O 1
ATOM 1106 N N . PRO A 1 133 ? 30.028 4.014 -19.723 1.00 73.44 133 PRO A N 1
ATOM 1107 C CA . PRO A 1 133 ? 30.211 4.771 -20.951 1.00 73.44 133 PRO A CA 1
ATOM 1108 C C . PRO A 1 133 ? 31.358 5.772 -20.790 1.00 73.44 133 PRO A C 1
ATOM 1110 O O . PRO A 1 133 ? 31.296 6.665 -19.946 1.00 73.44 133 PRO A O 1
ATOM 1113 N N . GLU A 1 134 ? 32.389 5.640 -21.622 1.00 78.56 134 GLU A N 1
ATOM 1114 C CA . GLU A 1 134 ? 33.529 6.571 -21.668 1.00 78.56 134 GLU A CA 1
ATOM 1115 C C . GLU A 1 134 ? 33.341 7.665 -22.731 1.00 78.56 134 GLU A C 1
ATOM 1117 O O . GLU A 1 134 ? 33.972 8.719 -22.668 1.00 78.56 134 GLU A O 1
ATOM 1122 N N . THR A 1 135 ? 32.438 7.444 -23.691 1.00 82.69 135 THR A N 1
ATOM 1123 C CA . THR A 1 135 ? 32.106 8.397 -24.756 1.00 82.69 135 THR A CA 1
ATOM 1124 C C . THR A 1 135 ? 30.599 8.619 -24.865 1.00 82.69 135 THR A C 1
ATOM 1126 O O . THR A 1 135 ? 29.785 7.806 -24.417 1.00 82.69 135 THR A O 1
ATOM 1129 N N . LEU A 1 136 ? 30.213 9.727 -25.505 1.00 82.69 136 LEU A N 1
ATOM 1130 C CA . LEU A 1 136 ? 28.811 10.027 -25.805 1.00 82.69 136 LEU A CA 1
ATOM 1131 C C . LEU A 1 136 ? 28.179 8.962 -26.718 1.00 82.69 136 LEU A C 1
ATOM 1133 O O . LEU A 1 136 ? 27.012 8.625 -26.564 1.00 82.69 136 LEU A O 1
ATOM 1137 N N . GLU A 1 137 ? 28.955 8.392 -27.637 1.00 82.00 137 GLU A N 1
ATOM 1138 C CA . GLU A 1 137 ? 28.507 7.321 -28.533 1.00 82.00 137 GLU A CA 1
ATOM 1139 C C . GLU A 1 137 ? 28.214 6.027 -27.769 1.00 82.00 137 GLU A C 1
ATOM 1141 O O . GLU A 1 137 ? 27.191 5.384 -27.998 1.00 82.00 137 GLU A O 1
ATOM 1146 N N . MET A 1 138 ? 29.069 5.681 -26.806 1.00 78.62 138 MET A N 1
ATOM 1147 C CA . MET A 1 138 ? 28.868 4.549 -25.902 1.00 78.62 138 MET A CA 1
ATOM 1148 C C . MET A 1 138 ? 27.633 4.760 -25.021 1.00 78.62 138 MET A C 1
ATOM 1150 O O . MET A 1 138 ? 26.814 3.850 -24.885 1.00 78.62 138 MET A O 1
ATOM 1154 N N . LEU A 1 139 ? 27.453 5.968 -24.475 1.00 80.12 139 LEU A N 1
ATOM 1155 C CA . LEU A 1 139 ? 26.255 6.320 -23.712 1.00 80.12 139 LEU A CA 1
ATOM 1156 C C . LEU A 1 139 ? 24.988 6.177 -24.567 1.00 80.12 139 LEU A C 1
ATOM 1158 O O . LEU A 1 139 ? 24.046 5.517 -24.139 1.00 80.12 139 LEU A O 1
ATOM 1162 N N . ASN A 1 140 ? 24.989 6.705 -25.793 1.00 81.06 140 ASN A N 1
ATOM 1163 C CA . ASN A 1 140 ? 23.866 6.580 -26.724 1.00 81.06 140 ASN A CA 1
ATOM 1164 C C . ASN A 1 140 ? 23.582 5.113 -27.075 1.00 81.06 140 ASN A C 1
ATOM 1166 O O . ASN A 1 140 ? 22.431 4.688 -27.065 1.00 81.06 140 ASN A O 1
ATOM 1170 N N . CYS A 1 141 ? 24.616 4.310 -27.340 1.00 78.62 141 CYS A N 1
ATOM 1171 C CA . CYS A 1 141 ? 24.464 2.883 -27.619 1.00 78.62 141 CYS A CA 1
ATOM 1172 C C . CYS A 1 141 ? 23.808 2.149 -26.439 1.00 78.62 141 CYS A C 1
ATOM 1174 O O . CYS A 1 141 ? 22.891 1.347 -26.622 1.00 78.62 141 CYS A O 1
ATOM 1176 N N . PHE A 1 142 ? 24.216 2.471 -25.214 1.00 81.25 142 PHE A N 1
ATOM 1177 C CA . PHE A 1 142 ? 23.596 1.932 -24.013 1.00 81.25 142 PHE A CA 1
ATOM 1178 C C . PHE A 1 142 ? 22.156 2.405 -23.828 1.00 81.25 142 PHE A C 1
ATOM 1180 O O . PHE A 1 142 ? 21.282 1.592 -23.534 1.00 81.25 142 PHE A O 1
ATOM 1187 N N . GLU A 1 143 ? 21.874 3.690 -24.032 1.00 81.50 143 GLU A N 1
ATOM 1188 C CA . GLU A 1 143 ? 20.513 4.217 -23.948 1.00 81.50 143 GLU A CA 1
ATOM 1189 C C . GLU A 1 143 ? 19.586 3.588 -24.991 1.00 81.50 143 GLU A C 1
ATOM 1191 O O . GLU A 1 143 ? 18.434 3.310 -24.681 1.00 81.50 143 GLU A O 1
ATOM 1196 N N . MET A 1 144 ? 20.068 3.296 -26.198 1.00 82.88 144 MET A N 1
ATOM 1197 C CA . MET A 1 144 ? 19.246 2.672 -27.240 1.00 82.88 144 MET A CA 1
ATOM 1198 C C . MET A 1 144 ? 18.956 1.192 -26.973 1.00 82.88 144 MET A C 1
ATOM 1200 O O . MET A 1 144 ? 17.882 0.710 -27.320 1.00 82.88 144 MET A O 1
ATOM 1204 N N . ASN A 1 145 ? 19.884 0.467 -26.343 1.00 82.12 145 ASN A N 1
ATOM 1205 C CA . ASN A 1 145 ? 19.769 -0.983 -26.172 1.00 82.12 145 ASN A CA 1
ATOM 1206 C C . ASN A 1 145 ? 19.292 -1.383 -24.767 1.00 82.12 145 ASN A C 1
ATOM 1208 O O . ASN A 1 145 ? 18.399 -2.213 -24.622 1.00 82.12 145 ASN A O 1
ATOM 1212 N N . CYS A 1 146 ? 19.861 -0.797 -23.712 1.00 83.81 146 CYS A N 1
ATOM 1213 C CA . CYS A 1 146 ? 19.569 -1.173 -22.326 1.00 83.81 146 CYS A CA 1
ATOM 1214 C C . CYS A 1 146 ? 18.342 -0.455 -21.762 1.00 83.81 146 CYS A C 1
ATOM 1216 O O . CYS A 1 146 ? 17.644 -1.024 -20.926 1.00 83.81 146 CYS A O 1
ATOM 1218 N N . ARG A 1 147 ? 18.048 0.780 -22.192 1.00 85.00 147 ARG A N 1
ATOM 1219 C CA . ARG A 1 147 ? 16.901 1.539 -21.660 1.00 85.00 147 ARG A CA 1
ATOM 1220 C C . ARG A 1 147 ? 15.563 0.848 -21.949 1.00 85.00 147 ARG A C 1
ATOM 1222 O O . ARG A 1 147 ? 14.789 0.725 -21.002 1.00 85.00 147 ARG A O 1
ATOM 1229 N N . PRO A 1 148 ? 15.270 0.341 -23.166 1.00 87.25 148 PRO A N 1
ATOM 1230 C CA . PRO A 1 148 ? 14.020 -0.381 -23.411 1.00 87.25 148 PRO A CA 1
ATOM 1231 C C . PRO A 1 148 ? 13.912 -1.665 -22.580 1.00 87.25 148 PRO A C 1
ATOM 1233 O O . PRO A 1 148 ? 12.852 -1.939 -22.017 1.00 87.25 148 PRO A O 1
ATOM 1236 N N . ALA A 1 149 ? 15.012 -2.412 -22.429 1.00 85.62 149 ALA A N 1
ATOM 1237 C CA . ALA A 1 149 ? 15.065 -3.616 -21.598 1.00 85.62 149 ALA A CA 1
ATOM 1238 C C . ALA A 1 149 ? 14.815 -3.301 -20.111 1.00 85.62 149 ALA A C 1
ATOM 1240 O O . ALA A 1 149 ? 14.013 -3.969 -19.460 1.00 85.62 149 ALA A O 1
ATOM 1241 N N . LEU A 1 150 ? 15.425 -2.230 -19.590 1.00 87.12 150 LEU A N 1
ATOM 1242 C CA . LEU A 1 150 ? 15.202 -1.747 -18.226 1.00 87.12 150 LEU A CA 1
ATOM 1243 C C . LEU A 1 150 ? 13.741 -1.335 -18.012 1.00 87.12 150 LEU A C 1
ATOM 1245 O O . LEU A 1 150 ? 13.124 -1.732 -17.029 1.00 87.12 150 LEU A O 1
ATOM 1249 N N . LEU A 1 151 ? 13.180 -0.546 -18.931 1.00 85.38 151 LEU A N 1
ATOM 1250 C CA . LEU A 1 151 ? 11.790 -0.095 -18.854 1.00 85.38 151 LEU A CA 1
ATOM 1251 C C . LEU A 1 151 ? 10.813 -1.270 -18.943 1.00 85.38 151 LEU A C 1
ATOM 1253 O O . LEU A 1 151 ? 9.825 -1.291 -18.215 1.00 85.38 151 LEU A O 1
ATOM 1257 N N . THR A 1 152 ? 11.116 -2.279 -19.759 1.00 86.50 152 THR A N 1
ATOM 1258 C CA . THR A 1 152 ? 10.331 -3.517 -19.850 1.00 86.50 152 THR A CA 1
ATOM 1259 C C . THR A 1 152 ? 10.372 -4.300 -18.538 1.00 86.50 152 THR A C 1
ATOM 1261 O O . THR A 1 152 ? 9.318 -4.678 -18.027 1.00 86.50 152 THR A O 1
ATOM 1264 N N . MET A 1 153 ? 11.554 -4.485 -17.943 1.00 89.44 153 MET A N 1
ATOM 1265 C CA . MET A 1 153 ? 11.709 -5.124 -16.629 1.00 89.44 153 MET A CA 1
ATOM 1266 C C . MET A 1 153 ? 10.953 -4.357 -15.533 1.00 89.44 153 MET A C 1
ATOM 1268 O O . MET A 1 153 ? 10.208 -4.949 -14.759 1.00 89.44 153 MET A O 1
ATOM 1272 N N . LEU A 1 154 ? 11.037 -3.024 -15.513 1.00 84.88 154 LEU A N 1
ATOM 1273 C CA . LEU A 1 154 ? 10.287 -2.204 -14.557 1.00 84.88 154 LEU A CA 1
ATOM 1274 C C . LEU A 1 154 ? 8.769 -2.312 -14.769 1.00 84.88 154 LEU A C 1
ATOM 1276 O O . LEU A 1 154 ? 8.033 -2.484 -13.801 1.00 84.88 154 LEU A O 1
ATOM 1280 N N . ASN A 1 155 ? 8.299 -2.255 -16.018 1.00 82.19 155 ASN A N 1
ATOM 1281 C CA . ASN A 1 155 ? 6.879 -2.367 -16.363 1.00 82.19 155 ASN A CA 1
ATOM 1282 C C . ASN A 1 155 ? 6.285 -3.731 -15.980 1.00 82.19 155 ASN A C 1
ATOM 1284 O O . ASN A 1 155 ? 5.118 -3.811 -15.587 1.00 82.19 155 ASN A O 1
ATOM 1288 N N . THR A 1 156 ? 7.064 -4.804 -16.127 1.00 81.19 156 THR A N 1
ATOM 1289 C CA . THR A 1 156 ? 6.618 -6.186 -15.896 1.00 81.19 156 THR A CA 1
ATOM 1290 C C . THR A 1 156 ? 6.727 -6.586 -14.430 1.00 81.19 156 THR A C 1
ATOM 1292 O O . THR A 1 156 ? 5.766 -7.130 -13.878 1.00 81.19 156 THR A O 1
ATOM 1295 N N . SER A 1 157 ? 7.840 -6.254 -13.777 1.00 82.12 157 SER A N 1
ATOM 1296 C CA . SER A 1 157 ? 8.116 -6.689 -12.409 1.00 82.12 157 SER A CA 1
ATOM 1297 C C . SER A 1 157 ? 7.540 -5.750 -11.355 1.00 82.12 157 SER A C 1
ATOM 1299 O O . SER A 1 157 ? 7.205 -6.216 -10.271 1.00 82.12 157 SER A O 1
ATOM 1301 N N . ILE A 1 158 ? 7.344 -4.456 -11.647 1.00 79.88 158 ILE A N 1
ATOM 1302 C CA . ILE A 1 158 ? 6.866 -3.466 -10.670 1.00 79.88 158 ILE A CA 1
ATOM 1303 C C . ILE A 1 158 ? 5.514 -2.876 -11.086 1.00 79.88 158 ILE A C 1
ATOM 1305 O O . ILE A 1 158 ? 5.383 -2.133 -12.059 1.00 79.88 158 ILE A O 1
ATOM 1309 N N . LYS A 1 159 ? 4.479 -3.162 -10.283 1.00 73.44 159 LYS A N 1
ATOM 1310 C CA . LYS A 1 159 ? 3.082 -2.765 -10.546 1.00 73.44 159 LYS A CA 1
ATOM 1311 C C . LYS A 1 159 ? 2.925 -1.249 -10.722 1.00 73.44 159 LYS A C 1
ATOM 1313 O O . LYS A 1 159 ? 2.106 -0.813 -11.528 1.00 73.44 159 LYS A O 1
ATOM 1318 N N . GLU A 1 160 ? 3.697 -0.458 -9.985 1.00 73.88 160 GLU A N 1
ATOM 1319 C CA . GLU A 1 160 ? 3.700 1.005 -10.010 1.00 73.88 160 GLU A CA 1
ATOM 1320 C C . GLU A 1 160 ? 4.210 1.585 -11.332 1.00 73.88 160 GLU A C 1
ATOM 1322 O O . GLU A 1 160 ? 3.842 2.709 -11.675 1.00 73.88 160 GLU A O 1
ATOM 1327 N N . PHE A 1 161 ? 5.026 0.834 -12.073 1.00 76.38 161 PHE A N 1
ATOM 1328 C CA . PHE A 1 161 ? 5.656 1.307 -13.299 1.00 76.38 161 PHE A CA 1
ATOM 1329 C C . PHE A 1 161 ? 4.956 0.846 -14.573 1.00 76.38 161 PHE A C 1
ATOM 1331 O O . PHE A 1 161 ? 5.356 1.314 -15.617 1.00 76.38 161 PHE A O 1
ATOM 1338 N N . LYS A 1 162 ? 3.869 0.060 -14.524 1.00 69.38 162 LYS A N 1
ATOM 1339 C CA . LYS A 1 162 ? 3.187 -0.599 -15.670 1.00 69.38 162 LYS A CA 1
ATOM 1340 C C . LYS A 1 162 ? 2.898 0.199 -16.962 1.00 69.38 162 LYS A C 1
ATOM 1342 O O . LYS A 1 162 ? 2.448 -0.408 -17.926 1.00 69.38 162 LYS A O 1
ATOM 1347 N N . ASN A 1 163 ? 3.122 1.510 -17.008 1.00 72.75 163 ASN A N 1
ATOM 1348 C CA . ASN A 1 163 ? 2.857 2.366 -18.164 1.00 72.75 163 ASN A CA 1
ATOM 1349 C C . ASN A 1 163 ? 4.049 3.262 -18.549 1.00 72.75 163 ASN A C 1
ATOM 1351 O O . ASN A 1 163 ? 3.827 4.344 -19.093 1.00 72.75 163 ASN A O 1
ATOM 1355 N N . LEU A 1 164 ? 5.297 2.891 -18.234 1.00 73.56 164 LEU A N 1
ATOM 1356 C CA . LEU A 1 164 ? 6.434 3.641 -18.773 1.00 73.56 164 LEU A CA 1
ATOM 1357 C C . LEU A 1 164 ? 6.530 3.396 -20.282 1.00 73.56 164 LEU A C 1
ATOM 1359 O O . LEU A 1 164 ? 6.471 2.251 -20.732 1.00 73.56 164 LEU A O 1
ATOM 1363 N N . GLU A 1 165 ? 6.679 4.470 -21.055 1.00 76.38 165 GLU A N 1
ATOM 1364 C CA . GLU A 1 165 ? 6.822 4.397 -22.509 1.00 76.38 165 GLU A CA 1
ATOM 1365 C C . GLU A 1 165 ? 8.108 3.657 -22.891 1.00 76.38 165 GLU A C 1
ATOM 1367 O O . GLU A 1 165 ? 9.216 4.146 -22.676 1.00 76.38 165 GLU A O 1
ATOM 1372 N N . THR A 1 166 ? 7.956 2.484 -23.496 1.00 64.94 166 THR A N 1
ATOM 1373 C CA . THR A 1 166 ? 9.024 1.702 -24.122 1.00 64.94 166 THR A CA 1
ATOM 1374 C C . THR A 1 166 ? 9.066 2.052 -25.612 1.00 64.94 166 THR A C 1
ATOM 1376 O O . THR A 1 166 ? 8.645 1.255 -26.446 1.00 64.94 166 THR A O 1
ATOM 1379 N N . GLN A 1 167 ? 9.447 3.275 -25.984 1.00 59.44 167 GLN A N 1
ATOM 1380 C CA . GLN A 1 167 ? 9.656 3.552 -27.410 1.00 59.44 167 GLN A CA 1
ATOM 1381 C C . GLN A 1 167 ? 10.907 2.810 -27.899 1.00 59.44 167 GLN A C 1
ATOM 1383 O O . GLN A 1 167 ? 11.976 2.933 -27.302 1.00 59.44 167 GLN A O 1
ATOM 1388 N N . GLU A 1 168 ? 10.762 2.063 -28.991 1.00 58.97 168 GLU A N 1
ATOM 1389 C CA . GLU A 1 168 ? 11.874 1.619 -29.828 1.00 58.97 168 GLU A CA 1
ATOM 1390 C C . GLU A 1 168 ? 12.225 2.752 -30.796 1.00 58.97 168 GLU A C 1
ATOM 1392 O O . GLU A 1 168 ? 11.357 3.256 -31.512 1.00 58.97 168 GLU A O 1
ATOM 1397 N N . SER A 1 169 ? 13.497 3.140 -30.857 1.00 44.06 169 SER A N 1
ATOM 1398 C CA . SER A 1 169 ? 14.019 3.917 -31.979 1.00 44.06 169 SER A CA 1
ATOM 1399 C C . SER 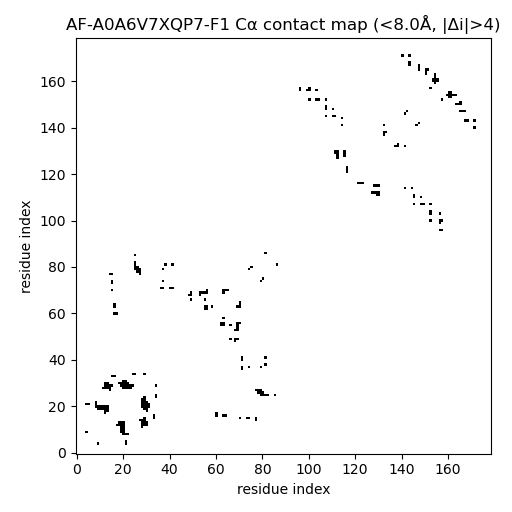A 1 169 ? 15.043 3.083 -32.739 1.00 44.06 169 SER A C 1
ATOM 1401 O O . SER A 1 169 ? 16.020 2.590 -32.181 1.00 44.06 169 SER A O 1
ATOM 1403 N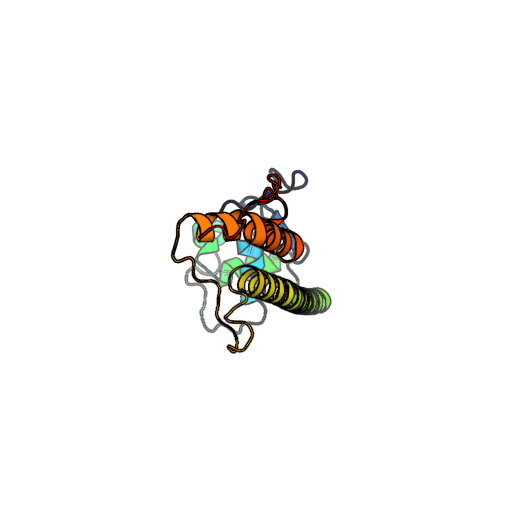 N . SER A 1 170 ? 14.740 2.922 -34.023 1.00 44.66 170 SER A N 1
ATOM 1404 C CA . SER A 1 170 ? 15.441 2.196 -35.079 1.00 44.66 170 SER A CA 1
ATOM 1405 C C . SER A 1 170 ? 16.973 2.204 -35.002 1.00 44.66 170 SER A C 1
ATOM 1407 O O . SER A 1 170 ? 17.587 3.266 -34.988 1.00 44.66 170 SER A O 1
ATOM 1409 N N . ASN A 1 171 ? 17.538 0.994 -35.091 1.00 45.06 171 ASN A N 1
ATOM 1410 C CA . ASN A 1 171 ? 18.875 0.628 -35.565 1.00 45.06 171 ASN A CA 1
ATOM 1411 C C . ASN A 1 171 ? 20.045 1.548 -35.167 1.00 45.06 171 ASN A C 1
ATOM 1413 O O . ASN A 1 171 ? 20.398 2.474 -35.894 1.00 45.06 171 ASN A O 1
ATOM 1417 N N . CYS A 1 172 ? 20.802 1.147 -34.140 1.00 45.88 172 CYS A N 1
ATOM 1418 C CA . CYS A 1 172 ? 22.239 1.435 -34.105 1.00 45.88 172 CYS A CA 1
ATOM 1419 C C . CYS A 1 172 ? 22.956 0.476 -35.074 1.00 45.88 172 CYS A C 1
ATOM 1421 O O . CYS A 1 172 ? 23.641 -0.460 -34.674 1.00 45.88 172 CYS A O 1
ATOM 1423 N N . SER A 1 173 ? 22.736 0.653 -36.376 1.00 47.38 17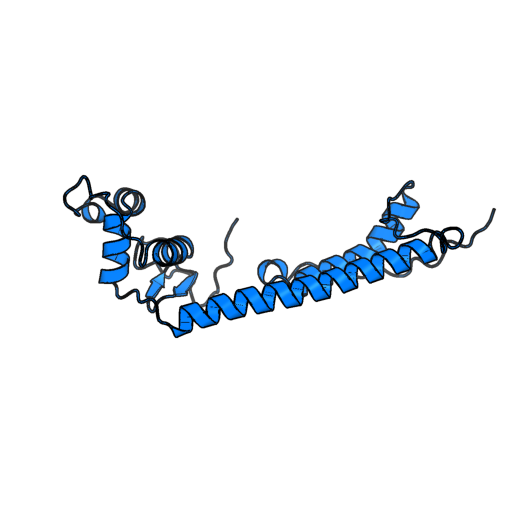3 SER A N 1
ATOM 1424 C CA . SER A 1 173 ? 23.511 -0.019 -37.416 1.00 47.38 173 SER A CA 1
ATOM 1425 C C . SER A 1 173 ? 24.498 0.978 -38.004 1.00 47.38 173 SER A C 1
ATOM 1427 O O . SER A 1 173 ? 24.223 1.518 -39.065 1.00 47.38 173 SER A O 1
ATOM 1429 N N . THR A 1 174 ? 25.587 1.243 -37.275 1.00 48.56 174 THR A N 1
ATOM 1430 C CA . THR A 1 174 ? 26.941 1.548 -37.785 1.00 48.56 174 THR A CA 1
ATOM 1431 C C . THR A 1 174 ? 27.820 2.024 -36.629 1.00 48.56 174 THR A C 1
ATOM 1433 O O . THR A 1 174 ? 28.006 3.215 -36.419 1.00 48.56 174 THR A O 1
ATOM 1436 N N . LEU A 1 175 ? 28.425 1.079 -35.919 1.00 42.38 175 LEU A N 1
ATOM 1437 C CA . LEU A 1 175 ? 29.840 1.210 -35.580 1.00 42.38 175 LEU A CA 1
ATOM 1438 C C . LEU A 1 175 ? 30.551 0.170 -36.438 1.00 42.38 175 LEU A C 1
ATOM 1440 O O . LEU A 1 175 ? 30.947 -0.903 -35.993 1.00 42.38 175 LEU A O 1
ATOM 1444 N N . ALA A 1 176 ? 30.615 0.476 -37.735 1.00 38.16 176 ALA A N 1
ATOM 1445 C CA . ALA A 1 176 ? 31.702 -0.042 -38.533 1.00 38.16 176 ALA A CA 1
ATOM 1446 C C . ALA A 1 176 ? 32.970 0.505 -37.877 1.00 38.16 176 ALA A C 1
ATOM 1448 O O . ALA A 1 176 ? 33.188 1.714 -37.852 1.00 38.16 176 ALA A O 1
ATOM 1449 N N . LEU A 1 177 ? 33.747 -0.397 -37.289 1.00 39.38 177 LEU A N 1
ATOM 1450 C CA . LEU A 1 177 ? 35.145 -0.172 -36.973 1.00 39.38 177 LEU A CA 1
ATOM 1451 C C . LEU A 1 177 ? 35.837 0.252 -38.274 1.00 39.38 177 LEU A C 1
ATOM 1453 O O . LEU A 1 177 ? 36.217 -0.586 -39.088 1.00 39.38 177 LEU A O 1
ATOM 1457 N N . THR A 1 178 ? 35.948 1.556 -38.499 1.00 37.66 178 THR A N 1
ATOM 1458 C CA . THR A 1 178 ? 36.902 2.114 -39.450 1.00 37.66 178 THR A CA 1
ATOM 1459 C C . THR A 1 178 ? 37.807 3.076 -38.703 1.00 37.66 178 THR A C 1
ATOM 1461 O O . THR A 1 178 ? 37.391 4.188 -38.379 1.00 37.66 178 THR A O 1
ATOM 1464 N N . ASN A 1 179 ? 39.039 2.582 -38.544 1.00 34.19 179 ASN A N 1
ATOM 1465 C CA . ASN A 1 179 ? 40.285 3.179 -38.056 1.00 34.19 179 ASN A CA 1
ATOM 1466 C C . ASN A 1 179 ? 40.510 3.183 -36.545 1.00 34.19 179 ASN A C 1
ATOM 1468 O O . ASN A 1 179 ? 39.947 4.048 -35.846 1.00 34.19 179 ASN A O 1
#

Secondary structure (DSSP, 8-state):
-PPPPPGGGTT-B-TTT-SBP-SEETTEE--HHHHHHHHHHTT-------TTTT-TTTT-HHHHHH-HHHHHHHHHHTT----HHHHHHHHHHHHHHHHHHHHHHHHHHHHHHHHHHHH-GGGTTSS-------SHHHHHHHHHHHHHHHHHHHHHH-GGGTT----------------

Foldseek 3Di:
DDDDADPVQPPPAAQLQRHRFNDADLNGGHHPVLNVLLVVPVPDDDPDDDPPNLCQVVVHRVSCVPDSVNSNVSCVVVRRDDDPCNVVVVVVVVVVLVVLLVVLVVVLLVQQVVLVCVVVVVCVPPPDDGQDDPDPVSVVSCCQRSVLSVLVSCLPSPVVSVDDDSDHDDDPPDPPPDD

Solvent-accessible surface area (backbone atoms only — not comparable to full-atom values): 10812 Å² total; per-residue (Å²): 136,84,78,86,65,56,7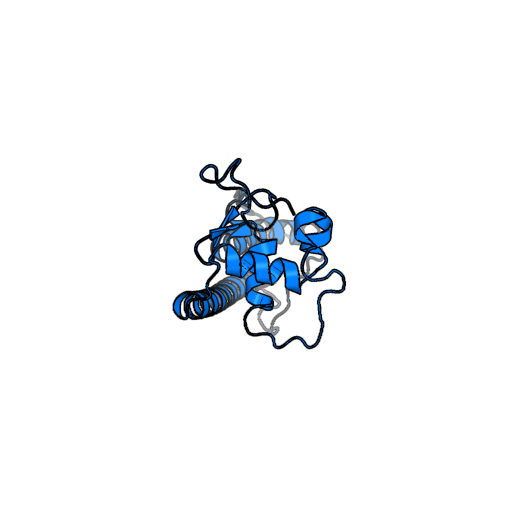8,95,30,63,93,38,52,9,79,76,67,63,47,69,19,70,41,74,54,45,90,29,48,26,23,66,72,56,51,60,46,45,66,71,49,60,92,57,88,71,90,78,74,65,94,58,84,66,46,32,65,84,76,31,58,71,47,16,70,71,34,63,63,43,40,49,52,45,37,49,73,73,53,45,51,87,50,71,62,59,54,53,49,51,52,50,50,52,52,51,40,53,52,50,36,51,55,42,48,54,52,45,51,52,50,49,48,52,52,39,40,72,75,37,63,91,51,68,88,59,86,82,69,79,82,72,66,88,44,71,66,49,41,50,52,43,53,67,59,48,45,41,53,49,45,49,38,40,31,72,49,32,81,91,39,59,78,66,84,64,75,83,75,84,76,94,83,75,82,72,92,76,134

Nearest PDB structures (foldseek):
  3g6t-assembly1_A  TM=8.592E-01  e=1.237E-03  Rattus norvegicus
  1ga5-assembly2_F  TM=8.433E-01  e=1.171E-03  Homo sapiens
  3g6t-assembly1_B  TM=8.636E-01  e=4.537E-03  Rattus norvegicus
  1ga5-assembly2_E  TM=8.392E-01  e=3.105E-03  Homo sapiens
  1a6y-assembly1_A  TM=8.353E-01  e=6.630E-03  Homo sapiens

Sequence (179 aa):
MSYIISPAFKGLSCQVCGQQSHGRRFDVLCCLPCAAFFRRYNGLKTKRRCQRENKCEKLGIEFLKKCKICRYRKCISIGMKMTKDEKILEEKEEESFLQNFIEAYEEYVTFQQKLFFNIYPEKVYQQALFFIPETLEMLNCFEMNCRPALLTMLNTSIKEFKNLETQESSNCSTLALTN

Radius of gyration: 25.12 Å; Cα contacts (8 Å, |Δi|>4): 160; chains: 1; bounding box: 56×32×67 Å

Organism: Meloidogyne enterolobii (NCBI:txid390850)

pLDDT: mean 81.49, std 13.83, range [34.19, 96.62]